Protein AF-A0A1A8JJZ5-F1 (afdb_monomer_lite)

Structure (mmCIF, N/CA/C/O backbone):
data_AF-A0A1A8JJZ5-F1
#
_entry.id   AF-A0A1A8JJZ5-F1
#
loop_
_atom_site.group_PDB
_atom_site.id
_atom_site.type_symbol
_atom_site.label_atom_id
_atom_site.label_alt_id
_atom_site.label_comp_id
_atom_site.label_asym_id
_atom_site.label_entity_id
_atom_site.label_seq_id
_atom_site.pdbx_PDB_ins_code
_atom_site.Cartn_x
_atom_site.Cartn_y
_atom_site.Cartn_z
_atom_site.occupancy
_atom_site.B_iso_or_equiv
_atom_site.auth_seq_id
_atom_site.auth_comp_id
_atom_site.auth_asym_id
_atom_site.auth_atom_id
_atom_site.pdbx_PDB_model_num
ATOM 1 N N . LEU A 1 1 ? -21.059 -10.901 30.519 1.00 76.44 1 LEU A N 1
ATOM 2 C CA . LEU A 1 1 ? -20.729 -11.192 29.106 1.00 76.44 1 LEU A CA 1
ATOM 3 C C . LEU A 1 1 ? -19.395 -10.579 28.700 1.00 76.44 1 LEU A C 1
ATOM 5 O O . LEU A 1 1 ? -18.522 -11.343 28.331 1.00 76.44 1 LEU A O 1
ATOM 9 N N . PHE A 1 2 ? -19.177 -9.264 28.840 1.00 80.06 2 PHE A N 1
ATOM 10 C CA . PHE A 1 2 ? -17.837 -8.691 28.620 1.00 80.06 2 PHE A CA 1
ATOM 11 C C . PHE A 1 2 ? -16.767 -9.371 29.485 1.00 80.06 2 PHE A C 1
ATOM 13 O O . PHE A 1 2 ? -15.889 -10.027 28.946 1.00 80.06 2 PHE A O 1
ATOM 20 N N . GLU A 1 3 ? -16.914 -9.342 30.812 1.00 82.81 3 GLU A N 1
ATOM 21 C CA . GLU A 1 3 ? -15.939 -9.939 31.748 1.00 82.81 3 GLU A CA 1
ATOM 22 C C . GLU A 1 3 ? -15.622 -11.421 31.492 1.00 82.81 3 GLU A C 1
ATOM 24 O O . GLU A 1 3 ? -14.515 -11.865 31.766 1.00 82.81 3 GLU A O 1
ATOM 29 N N . SER A 1 4 ? -16.566 -12.192 30.940 1.00 84.19 4 SER A N 1
ATOM 30 C CA . SER A 1 4 ? -16.349 -13.612 30.629 1.00 84.19 4 SER A CA 1
ATOM 31 C C . SER A 1 4 ? -15.545 -13.843 29.346 1.00 84.19 4 SER A C 1
ATOM 33 O O . SER A 1 4 ? -15.012 -14.931 29.161 1.00 84.19 4 SER A O 1
ATOM 35 N N . LEU A 1 5 ? -15.485 -12.850 28.455 1.00 86.00 5 LEU A N 1
ATOM 36 C CA . LEU A 1 5 ? -14.749 -12.911 27.188 1.00 86.00 5 LEU A CA 1
ATOM 37 C C . LEU A 1 5 ? -13.399 -12.182 27.256 1.00 86.00 5 LEU A C 1
ATOM 39 O O . LEU A 1 5 ? -12.537 -12.407 26.409 1.00 86.00 5 LEU A O 1
ATOM 43 N N . LEU A 1 6 ? -13.196 -11.319 28.257 1.00 88.69 6 LEU A N 1
ATOM 44 C CA . LEU A 1 6 ? -11.919 -10.647 28.477 1.00 88.69 6 LEU A CA 1
ATOM 45 C C . LEU A 1 6 ? -10.859 -11.634 28.980 1.00 88.69 6 LEU A C 1
ATOM 47 O O . LEU A 1 6 ? -11.138 -12.561 29.738 1.00 88.69 6 LEU A O 1
ATOM 51 N N . TRP A 1 7 ? -9.612 -11.392 28.589 1.00 89.06 7 TRP A N 1
ATOM 52 C CA . TRP A 1 7 ? -8.458 -12.175 29.026 1.00 89.06 7 TRP A CA 1
ATOM 53 C C . TRP A 1 7 ? -7.656 -11.446 30.119 1.00 89.06 7 TRP A C 1
ATOM 55 O O . TRP A 1 7 ? -7.688 -10.208 30.196 1.00 89.06 7 TRP A O 1
ATOM 65 N N . PRO A 1 8 ? -6.926 -12.177 30.983 1.00 84.56 8 PRO A N 1
ATOM 66 C CA . PRO A 1 8 ? -5.931 -11.594 31.887 1.00 84.56 8 PRO A CA 1
ATOM 67 C C . PRO A 1 8 ? -4.871 -10.799 31.117 1.00 84.56 8 PRO A C 1
ATOM 69 O O . PRO A 1 8 ? -4.540 -11.160 29.990 1.00 84.56 8 PRO A O 1
ATOM 72 N N . LYS A 1 9 ? -4.312 -9.736 31.710 1.00 76.12 9 LYS A N 1
ATOM 73 C CA . LYS A 1 9 ? -3.324 -8.881 31.019 1.00 76.12 9 LYS A CA 1
ATOM 74 C C . LYS A 1 9 ? -2.083 -9.674 30.597 1.00 76.12 9 LYS A C 1
ATOM 76 O O . LYS A 1 9 ? -1.505 -9.425 29.545 1.00 76.12 9 LYS A O 1
ATOM 81 N N . GLU A 1 10 ? -1.718 -10.671 31.387 1.00 76.44 10 GLU A N 1
ATOM 82 C CA . GLU A 1 10 ? -0.538 -11.516 31.237 1.00 76.44 10 GLU A CA 1
ATOM 83 C C . GLU A 1 10 ? -0.784 -12.692 30.277 1.00 76.44 10 GLU A C 1
ATOM 85 O O . GLU A 1 10 ? 0.160 -13.306 29.788 1.00 76.44 10 GLU A O 1
ATOM 90 N N . ALA A 1 11 ? -2.047 -12.993 29.964 1.00 82.19 11 ALA A N 1
ATOM 91 C CA . ALA A 1 11 ? -2.420 -14.115 29.114 1.00 82.19 11 ALA A CA 1
ATOM 92 C C . ALA A 1 11 ? -2.481 -13.718 27.637 1.00 82.19 11 ALA A C 1
ATOM 94 O O . ALA A 1 11 ? -2.711 -12.558 27.281 1.00 82.19 11 ALA A O 1
ATOM 95 N N . TRP A 1 12 ? -2.285 -14.698 26.760 1.00 81.75 12 TRP A N 1
ATOM 96 C CA . TRP A 1 12 ? -2.614 -14.557 25.347 1.00 81.75 12 TRP A CA 1
ATOM 97 C C . TRP A 1 12 ? -4.113 -14.801 25.165 1.00 81.75 12 TRP A C 1
ATOM 99 O O . TRP A 1 12 ? -4.617 -15.794 25.695 1.00 81.75 12 TRP A O 1
ATOM 109 N N . PRO A 1 13 ? -4.831 -13.923 24.450 1.00 86.00 13 PRO A N 1
ATOM 110 C CA . PRO A 1 13 ? -6.214 -14.189 24.122 1.00 86.00 13 PRO A CA 1
ATOM 111 C C . PRO A 1 13 ? -6.305 -15.393 23.186 1.00 86.00 13 PRO A C 1
ATOM 113 O O . PRO A 1 13 ? -5.542 -15.514 22.229 1.00 86.00 13 PRO A O 1
ATOM 116 N N . GLU A 1 14 ? -7.262 -16.274 23.453 1.00 87.31 14 GLU A N 1
ATOM 117 C CA . GLU A 1 14 ? -7.686 -17.279 22.481 1.00 87.31 14 GLU A CA 1
ATOM 118 C C . GLU A 1 14 ? -8.370 -16.558 21.307 1.00 87.31 14 GLU A C 1
ATOM 120 O O . GLU A 1 14 ? -9.211 -15.673 21.528 1.00 87.31 14 GLU A O 1
ATOM 125 N N . THR A 1 15 ? -8.024 -16.921 20.067 1.00 88.25 15 THR A N 1
ATOM 126 C CA . THR A 1 15 ? -8.595 -16.307 18.855 1.00 88.25 15 THR A CA 1
ATOM 127 C C . THR A 1 15 ? -10.123 -16.364 18.888 1.00 88.25 15 THR A C 1
ATOM 129 O O . THR A 1 15 ? -10.781 -15.340 18.731 1.00 88.25 15 THR A O 1
ATOM 132 N N . GLU A 1 16 ? -10.685 -17.524 19.240 1.00 89.75 16 GLU A N 1
ATOM 133 C CA . GLU A 1 16 ? -12.133 -17.745 19.346 1.00 89.75 16 GLU A CA 1
ATOM 134 C C . GLU A 1 16 ? -12.811 -16.798 20.345 1.00 89.75 16 GLU A C 1
ATOM 136 O O . GLU A 1 16 ? -13.883 -16.261 20.069 1.00 89.75 16 GLU A O 1
ATOM 141 N N . ARG A 1 17 ? -12.177 -16.533 21.498 1.00 90.69 17 ARG A N 1
ATOM 142 C CA . ARG A 1 17 ? -12.715 -15.587 22.490 1.00 90.69 17 ARG A CA 1
ATOM 143 C C . ARG A 1 17 ? -12.665 -14.151 21.988 1.00 90.69 17 ARG A C 1
ATOM 145 O O . ARG A 1 17 ? -13.591 -13.385 22.247 1.00 90.69 17 ARG A O 1
ATOM 152 N N . THR A 1 18 ? -11.603 -13.790 21.270 1.00 93.12 18 THR A N 1
ATOM 153 C CA . THR A 1 18 ? -11.455 -12.455 20.669 1.00 93.12 18 THR A CA 1
ATOM 154 C C . THR A 1 18 ? -12.492 -12.232 19.576 1.00 93.12 18 THR A C 1
ATOM 156 O O . THR A 1 18 ? -13.112 -11.170 19.524 1.00 93.12 18 THR A O 1
ATOM 159 N N . ASP A 1 19 ? -12.738 -13.242 18.744 1.00 93.69 19 ASP A N 1
ATOM 160 C CA . ASP A 1 19 ? -13.754 -13.191 17.696 1.00 93.69 19 ASP A CA 1
ATOM 161 C C . ASP A 1 19 ? -15.170 -13.162 18.292 1.00 93.69 19 ASP A C 1
ATOM 163 O O . ASP A 1 19 ? -15.998 -12.359 17.864 1.00 93.69 19 ASP A O 1
ATOM 167 N N . ALA A 1 20 ? -15.438 -13.932 19.353 1.00 94.50 20 ALA A N 1
ATOM 168 C CA . ALA A 1 20 ? -16.704 -13.862 20.084 1.00 94.50 20 ALA A CA 1
ATOM 169 C C . ALA A 1 20 ? -16.934 -12.482 20.725 1.00 94.50 20 ALA A C 1
ATOM 171 O O . ALA A 1 20 ? -18.047 -11.955 20.687 1.00 94.50 20 ALA A O 1
ATOM 172 N N . LEU A 1 21 ? -15.887 -11.872 21.293 1.00 95.69 21 LEU A N 1
ATOM 173 C CA . LEU A 1 21 ? -15.956 -10.510 21.822 1.00 95.69 21 LEU A CA 1
ATOM 174 C C . LEU A 1 21 ? -16.186 -9.485 20.706 1.00 95.69 21 LEU A C 1
ATOM 176 O O . LEU A 1 21 ? -16.977 -8.564 20.889 1.00 95.69 21 LEU A O 1
ATOM 180 N N . THR A 1 22 ? -15.547 -9.666 19.551 1.00 96.50 22 THR A N 1
ATOM 181 C CA . THR A 1 22 ? -15.747 -8.818 18.368 1.00 96.50 22 THR A CA 1
ATOM 182 C C . THR A 1 22 ? -17.201 -8.883 17.905 1.00 96.50 22 THR A C 1
ATOM 184 O O . THR A 1 22 ? -17.851 -7.845 17.813 1.00 96.50 22 THR A O 1
ATOM 187 N N . ALA A 1 23 ? -17.751 -10.088 17.733 1.00 95.62 23 ALA A N 1
ATOM 188 C CA . ALA A 1 23 ? -19.146 -10.293 17.346 1.00 95.62 23 ALA A CA 1
ATOM 189 C C . ALA A 1 23 ? -20.133 -9.719 18.377 1.00 95.62 23 ALA A C 1
ATOM 191 O O . ALA A 1 23 ? -21.152 -9.136 18.007 1.00 95.62 23 ALA A O 1
ATOM 192 N N . LEU A 1 24 ? -19.825 -9.837 19.676 1.00 94.75 24 LEU A N 1
ATOM 193 C CA . LEU A 1 24 ? -20.614 -9.206 20.735 1.00 94.75 24 LEU A CA 1
ATOM 194 C C . LEU A 1 24 ? -20.619 -7.681 20.588 1.00 94.75 24 LEU A C 1
ATOM 196 O O . LEU A 1 24 ? -21.682 -7.076 20.684 1.00 94.75 24 LEU A O 1
ATOM 200 N N . VAL A 1 25 ? -19.454 -7.062 20.375 1.00 94.88 25 VAL A N 1
ATOM 201 C CA . VAL A 1 25 ? -19.334 -5.608 20.198 1.00 94.88 25 VAL A CA 1
ATOM 202 C C . VAL A 1 25 ? -20.106 -5.163 18.959 1.00 94.88 25 VAL A C 1
ATOM 204 O O . VAL A 1 25 ? -20.952 -4.285 19.074 1.00 94.88 25 VAL A O 1
ATOM 207 N N . GLU A 1 26 ? -19.907 -5.804 17.807 1.00 94.44 26 GLU A N 1
ATOM 208 C CA . GLU A 1 26 ? -20.634 -5.484 16.569 1.00 94.44 26 GLU A CA 1
ATOM 209 C C . GLU A 1 26 ? -22.155 -5.620 16.736 1.00 94.44 26 GLU A C 1
ATOM 211 O O . GLU A 1 26 ? -22.909 -4.745 16.303 1.00 94.44 26 GLU A O 1
ATOM 216 N N . GLY A 1 27 ? -22.614 -6.658 17.443 1.00 91.56 27 GLY A N 1
ATOM 217 C CA . GLY A 1 27 ? -24.028 -6.873 17.752 1.00 91.56 27 GLY A CA 1
ATOM 218 C C . GLY A 1 27 ? -24.660 -5.789 18.634 1.00 91.56 27 GLY A C 1
ATOM 219 O O . GLY A 1 27 ? -25.879 -5.628 18.624 1.00 91.56 27 GLY A O 1
ATOM 220 N N . LEU A 1 28 ? -23.861 -5.007 19.370 1.00 90.19 28 LEU A N 1
ATOM 221 C CA . LEU A 1 28 ? -24.349 -3.854 20.135 1.00 90.19 28 LEU A CA 1
ATOM 222 C C . LEU A 1 28 ? -24.564 -2.611 19.261 1.00 90.19 28 LEU A C 1
ATOM 224 O O . LEU A 1 28 ? -25.252 -1.691 19.696 1.00 90.19 28 LEU A O 1
ATOM 228 N N . GLY A 1 29 ? -24.022 -2.570 18.041 1.00 87.44 29 GLY A N 1
ATOM 229 C CA . GLY A 1 29 ? -24.112 -1.407 17.154 1.00 87.44 29 GLY A CA 1
ATOM 230 C C . GLY A 1 29 ? -25.537 -0.884 16.932 1.00 87.44 29 GLY A C 1
ATOM 231 O O . GLY A 1 29 ? -25.780 0.292 17.214 1.00 87.44 29 GLY A O 1
ATOM 232 N N . PRO A 1 30 ? -26.504 -1.729 16.521 1.00 85.62 30 PRO A N 1
ATOM 233 C CA . PRO A 1 30 ? -27.895 -1.311 16.337 1.00 85.62 30 PRO A CA 1
ATOM 234 C C . PRO A 1 30 ? -28.521 -0.724 17.610 1.00 85.62 30 PRO A C 1
ATOM 236 O O . PRO A 1 30 ? -29.194 0.300 17.551 1.00 85.62 30 PRO A O 1
ATOM 239 N N . LEU A 1 31 ? -28.218 -1.306 18.774 1.00 82.44 31 LEU A N 1
ATOM 240 C CA . LEU A 1 31 ? -28.744 -0.881 20.077 1.00 82.44 31 LEU A CA 1
ATOM 241 C C . LEU A 1 31 ? -28.176 0.467 20.552 1.00 82.44 31 LEU A C 1
ATOM 243 O O . LEU A 1 31 ? -28.818 1.197 21.312 1.00 82.44 31 LEU A O 1
ATOM 247 N N . LEU A 1 32 ? -26.947 0.784 20.143 1.00 81.38 32 LEU A N 1
ATOM 248 C CA . LEU A 1 32 ? -26.299 2.058 20.447 1.00 81.38 32 LEU A CA 1
ATOM 249 C C . LEU A 1 32 ? -26.661 3.143 19.422 1.00 81.38 32 LEU A C 1
ATOM 251 O O . LEU A 1 32 ? -26.566 4.325 19.747 1.00 81.38 32 LEU A O 1
ATOM 255 N N . SER A 1 33 ? -27.115 2.763 18.225 1.00 75.56 33 SER A N 1
ATOM 256 C CA . SER A 1 33 ? -27.640 3.696 17.230 1.00 75.56 33 SER A CA 1
ATOM 257 C C . SER A 1 33 ? -29.007 4.250 17.661 1.00 75.56 33 SER A C 1
ATOM 259 O O . SER A 1 33 ? -29.833 3.545 18.237 1.00 75.56 33 SER A O 1
ATOM 261 N N . HIS A 1 34 ? -29.266 5.535 17.405 1.00 62.12 34 HIS A N 1
ATOM 262 C CA . HIS A 1 34 ? -30.491 6.225 17.847 1.00 62.12 34 HIS A CA 1
ATOM 263 C C . HIS A 1 34 ? -31.793 5.700 17.208 1.00 62.12 34 HIS A C 1
ATOM 265 O O . HIS A 1 34 ? -32.875 6.172 17.557 1.00 62.12 34 HIS A O 1
ATOM 271 N N . SER A 1 35 ? -31.695 4.745 16.283 1.00 55.59 35 SER A N 1
ATOM 272 C CA . SER A 1 35 ? -32.805 4.204 15.501 1.00 55.59 35 SER A CA 1
ATOM 273 C C . SER A 1 35 ? -33.765 3.339 16.327 1.00 55.59 35 SER A C 1
ATOM 275 O O . SER A 1 35 ? -34.966 3.401 16.086 1.00 55.59 35 SER A O 1
ATOM 277 N N . ASP A 1 36 ? -33.270 2.629 17.349 1.00 53.22 36 ASP A N 1
ATOM 278 C CA . ASP A 1 36 ? -34.067 1.757 18.231 1.00 53.22 36 ASP A CA 1
ATOM 279 C C . ASP A 1 36 ? -34.110 2.303 19.672 1.00 53.22 36 ASP A C 1
ATOM 281 O O . ASP A 1 36 ? -33.704 1.663 20.646 1.00 53.22 36 ASP A O 1
ATOM 285 N N . SER A 1 37 ? -34.612 3.532 19.822 1.00 54.78 37 SER A N 1
ATOM 286 C CA . SER A 1 37 ? -34.656 4.285 21.090 1.00 54.78 37 SER A CA 1
ATOM 287 C C . SER A 1 37 ? -35.479 3.644 22.224 1.00 54.78 37 SER A C 1
ATOM 289 O O . SER A 1 37 ? -35.482 4.163 23.339 1.00 54.78 37 SER A O 1
ATOM 291 N N . ALA A 1 38 ? -36.153 2.515 21.982 1.00 59.91 38 ALA A N 1
ATOM 292 C CA . ALA A 1 38 ? -37.056 1.881 22.942 1.00 59.91 38 ALA A CA 1
ATOM 293 C C . ALA A 1 38 ? -36.376 0.937 23.958 1.00 59.91 38 ALA A C 1
ATOM 295 O O . ALA A 1 38 ? -36.993 0.616 24.972 1.00 59.91 38 ALA A O 1
ATOM 296 N N . LEU A 1 39 ? -35.139 0.472 23.718 1.00 67.12 39 LEU A N 1
ATOM 297 C CA . LEU A 1 39 ? -34.547 -0.632 24.501 1.00 67.12 39 LEU A CA 1
ATOM 298 C C . LEU A 1 39 ? -33.515 -0.219 25.568 1.00 67.12 39 LEU A C 1
ATOM 300 O O . LEU A 1 39 ? -33.313 -0.965 26.526 1.00 67.12 39 LEU A O 1
ATOM 304 N N . LEU A 1 40 ? -32.860 0.942 25.443 1.00 75.31 40 LEU A N 1
ATOM 305 C CA . LEU A 1 40 ? -31.777 1.372 26.343 1.00 75.31 40 LEU A CA 1
ATOM 306 C C . LEU A 1 40 ? -31.905 2.844 26.733 1.00 75.31 40 LEU A C 1
ATOM 308 O O . LEU A 1 40 ? -32.123 3.709 25.888 1.00 75.31 40 LEU A O 1
ATOM 312 N N . THR A 1 41 ? -31.688 3.132 28.018 1.00 84.25 41 THR A N 1
ATOM 313 C CA . THR A 1 41 ? -31.569 4.507 28.516 1.00 84.25 41 THR A CA 1
ATOM 314 C C . THR A 1 41 ? -30.250 5.134 28.066 1.00 84.25 41 THR A C 1
ATOM 316 O O . THR A 1 41 ? -29.247 4.439 27.882 1.00 84.25 41 THR A O 1
ATOM 319 N N . ASP A 1 42 ? -30.208 6.463 27.955 1.00 83.00 42 ASP A N 1
ATOM 320 C CA . ASP A 1 42 ? -28.987 7.182 27.563 1.00 83.00 42 ASP A CA 1
ATOM 321 C C . ASP A 1 42 ? -27.818 6.920 28.527 1.00 83.00 42 ASP A C 1
ATOM 323 O O . ASP A 1 42 ? -26.680 6.736 28.096 1.00 83.00 42 ASP A O 1
ATOM 327 N N . ALA A 1 43 ? -28.099 6.800 29.829 1.00 85.94 43 ALA A N 1
ATOM 328 C CA . ALA A 1 43 ? -27.100 6.440 30.833 1.00 85.94 43 ALA A CA 1
ATOM 329 C C . ALA A 1 43 ? -26.530 5.027 30.614 1.00 85.94 43 ALA A C 1
ATOM 331 O O . ALA A 1 43 ? -25.325 4.810 30.757 1.00 85.94 43 ALA A O 1
ATOM 332 N N . ALA A 1 44 ? -27.375 4.063 30.232 1.00 86.44 44 ALA A N 1
ATOM 333 C CA . ALA A 1 44 ? -26.928 2.713 29.906 1.00 86.44 44 ALA A CA 1
ATOM 334 C C . ALA A 1 44 ? -26.095 2.695 28.614 1.00 86.44 44 ALA A C 1
ATOM 336 O O . ALA A 1 44 ? -25.062 2.026 28.575 1.00 86.44 44 ALA A O 1
ATOM 337 N N . ARG A 1 45 ? -26.480 3.483 27.598 1.00 86.25 45 ARG A N 1
ATOM 338 C CA . ARG A 1 45 ? -25.722 3.642 26.345 1.00 86.25 45 ARG A CA 1
ATOM 339 C C . ARG A 1 45 ? -24.310 4.171 26.610 1.00 86.25 45 ARG A C 1
ATOM 341 O O . ARG A 1 45 ? -23.337 3.562 26.170 1.00 86.25 45 ARG A O 1
ATOM 348 N N . LEU A 1 46 ? -24.194 5.240 27.402 1.00 87.19 46 LEU A N 1
ATOM 349 C CA . LEU A 1 46 ? -22.905 5.818 27.799 1.00 87.19 46 LEU A CA 1
ATOM 350 C C . LEU A 1 46 ? -22.053 4.836 28.613 1.00 87.19 46 LEU A C 1
ATOM 352 O O . LEU A 1 46 ? -20.846 4.736 28.401 1.00 87.19 46 LEU A O 1
ATOM 356 N N . CYS A 1 47 ? -22.671 4.068 29.515 1.00 89.69 47 CYS A N 1
ATOM 357 C CA . CYS A 1 47 ? -21.965 3.039 30.278 1.00 89.69 47 CYS A CA 1
ATOM 358 C C . CYS A 1 47 ? -21.389 1.944 29.365 1.00 89.69 47 CYS A C 1
ATOM 360 O O . CYS A 1 47 ? -20.240 1.536 29.541 1.00 89.69 47 CYS A O 1
ATOM 362 N N . VAL A 1 48 ? -22.158 1.485 28.373 1.00 89.88 48 VAL A N 1
ATOM 363 C CA . VAL A 1 48 ? -21.694 0.487 27.397 1.00 89.88 48 VAL A CA 1
ATOM 364 C C . VAL A 1 48 ? -20.562 1.050 26.538 1.00 89.88 48 VAL A C 1
ATOM 366 O O . VAL A 1 48 ? -19.532 0.393 26.413 1.00 89.88 48 VAL A O 1
ATOM 369 N N . GLN A 1 49 ? -20.694 2.272 26.018 1.00 90.88 49 GLN A N 1
ATOM 370 C CA . GLN A 1 49 ? -19.630 2.924 25.245 1.00 90.88 49 GLN A CA 1
ATOM 371 C C . GLN A 1 49 ? -18.344 3.100 26.060 1.00 90.88 49 GLN A C 1
ATOM 373 O O . GLN A 1 49 ? -17.266 2.778 25.570 1.00 90.88 49 GLN A O 1
ATOM 378 N N . SER A 1 50 ? -18.445 3.517 27.326 1.00 92.19 50 SER A N 1
ATOM 379 C CA . SER A 1 50 ? -17.287 3.632 28.222 1.00 92.19 50 SER A CA 1
ATOM 380 C C . SER A 1 50 ? -16.595 2.284 28.457 1.00 92.19 50 SER A C 1
ATOM 382 O O . SER A 1 50 ? -15.366 2.212 28.495 1.00 92.19 50 SER A O 1
ATOM 384 N N . LYS A 1 51 ? -17.361 1.188 28.553 1.00 92.69 51 LYS A N 1
ATOM 385 C CA . LYS A 1 51 ? -16.792 -0.166 28.633 1.00 92.69 51 LYS A CA 1
ATOM 386 C C . LYS A 1 51 ? -16.098 -0.574 27.336 1.00 92.69 51 LYS A C 1
ATOM 388 O O . LYS A 1 51 ? -15.000 -1.113 27.404 1.00 92.69 51 LYS A O 1
ATOM 393 N N . ILE A 1 52 ? -16.696 -0.296 26.178 1.00 94.38 52 ILE A N 1
ATOM 394 C CA . ILE A 1 52 ? -16.088 -0.569 24.866 1.00 94.38 52 ILE A CA 1
ATOM 395 C C . ILE A 1 52 ? -14.773 0.207 24.714 1.00 94.38 52 ILE A C 1
ATOM 397 O O . ILE A 1 52 ? -13.750 -0.377 24.360 1.00 94.38 52 ILE A O 1
ATOM 401 N N . GLU A 1 53 ? -14.761 1.492 25.069 1.00 95.19 53 GLU A N 1
ATOM 402 C CA . GLU A 1 53 ? -13.540 2.299 25.090 1.00 95.19 53 GLU A CA 1
ATOM 403 C C . GLU A 1 53 ? -12.493 1.705 26.047 1.00 95.19 53 GLU A C 1
ATOM 405 O O . GLU A 1 53 ? -11.317 1.589 25.699 1.00 95.19 53 GLU A O 1
ATOM 410 N N . SER A 1 54 ? -12.911 1.261 27.235 1.00 95.00 54 SER A N 1
ATOM 411 C CA . SER A 1 54 ? -12.017 0.621 28.202 1.00 95.00 54 SER A CA 1
ATOM 412 C C . SER A 1 54 ? -11.352 -0.640 27.643 1.00 95.00 54 SER A C 1
ATOM 414 O O . SER A 1 54 ? -10.178 -0.873 27.928 1.00 95.00 54 SER A O 1
ATOM 416 N N . ILE A 1 55 ? -12.033 -1.436 26.810 1.00 95.00 55 ILE A N 1
ATOM 417 C CA . ILE A 1 55 ? -11.451 -2.635 26.175 1.00 95.00 55 ILE A CA 1
ATOM 418 C C . ILE A 1 55 ? -10.270 -2.263 25.274 1.00 95.00 55 ILE A C 1
ATOM 420 O O . ILE A 1 55 ? -9.249 -2.959 25.279 1.00 95.00 55 ILE A O 1
ATOM 424 N N . ILE A 1 56 ? -10.375 -1.152 24.538 1.00 95.25 56 ILE A N 1
ATOM 425 C CA . ILE A 1 56 ? -9.302 -0.676 23.659 1.00 95.25 56 ILE A CA 1
ATOM 426 C C . ILE A 1 56 ? -8.035 -0.425 24.486 1.00 95.25 56 ILE A C 1
ATOM 428 O O . ILE A 1 56 ? -6.988 -1.018 24.222 1.00 95.25 56 ILE A O 1
ATOM 432 N N . TRP A 1 57 ? -8.146 0.388 25.536 1.00 93.94 57 TRP A N 1
ATOM 433 C CA . TRP A 1 57 ? -6.989 0.846 26.311 1.00 93.94 57 TRP A CA 1
ATOM 434 C C . TRP A 1 57 ? -6.485 -0.160 27.347 1.00 93.94 57 TRP A C 1
ATOM 436 O O . TRP A 1 57 ? -5.293 -0.215 27.619 1.00 93.94 57 TRP A O 1
ATOM 446 N N . SER A 1 58 ? -7.369 -0.958 27.947 1.00 92.19 58 SER A N 1
ATOM 447 C CA . SER A 1 58 ? -6.993 -1.868 29.038 1.00 92.19 58 SER A CA 1
ATOM 448 C C . SER A 1 58 ? -6.584 -3.263 28.570 1.00 92.19 58 SER A C 1
ATOM 450 O O . SER A 1 58 ? -5.921 -3.975 29.332 1.00 92.19 58 SER A O 1
ATOM 452 N N . LYS A 1 59 ? -6.982 -3.662 27.352 1.00 92.88 59 LYS A N 1
ATOM 453 C CA . LYS A 1 59 ? -6.712 -4.996 26.795 1.00 92.88 59 LYS A CA 1
ATOM 454 C C . LYS A 1 59 ? -5.997 -4.941 25.456 1.00 92.88 59 LYS A C 1
ATOM 456 O O . LYS A 1 59 ? -4.943 -5.558 25.329 1.00 92.88 59 LYS A O 1
ATOM 461 N N . CYS A 1 60 ? -6.542 -4.217 24.478 1.00 94.25 60 CYS A N 1
ATOM 462 C CA . CYS A 1 60 ? -6.035 -4.280 23.108 1.00 94.25 60 CYS A CA 1
ATOM 463 C C . CYS A 1 60 ? -4.644 -3.646 22.988 1.00 94.25 60 CYS A C 1
ATOM 465 O O . CYS A 1 60 ? -3.711 -4.327 22.578 1.00 94.25 60 CYS A O 1
ATOM 467 N N . PHE A 1 61 ? -4.478 -2.385 23.403 1.00 92.44 61 PHE A N 1
ATOM 468 C CA . PHE A 1 61 ? -3.181 -1.697 23.331 1.00 92.44 61 PHE A CA 1
ATOM 469 C C . PHE A 1 61 ? -2.070 -2.409 24.119 1.00 92.44 61 PHE A C 1
ATOM 471 O O . PHE A 1 61 ? -1.060 -2.729 23.501 1.00 92.44 61 PHE A O 1
ATOM 478 N N . PRO A 1 62 ? -2.249 -2.769 25.409 1.00 91.62 62 PRO A N 1
ATOM 479 C CA . PRO A 1 62 ? -1.218 -3.492 26.157 1.00 91.62 62 PRO A CA 1
ATOM 480 C C . PRO A 1 62 ? -0.809 -4.812 25.494 1.00 91.62 62 PRO A C 1
ATOM 482 O O . PRO A 1 62 ? 0.366 -5.175 25.470 1.00 91.62 62 PRO A O 1
ATOM 485 N N . PHE A 1 63 ? -1.774 -5.534 24.915 1.00 91.94 63 PHE A N 1
ATOM 486 C CA . PHE A 1 63 ? -1.481 -6.768 24.198 1.00 91.94 63 PHE A CA 1
ATOM 487 C C . PHE A 1 63 ? -0.714 -6.520 22.890 1.00 91.94 63 PHE A C 1
ATOM 489 O O . PHE A 1 63 ? 0.235 -7.245 22.603 1.00 91.94 63 PHE A O 1
ATOM 496 N N . LEU A 1 64 ? -1.071 -5.489 22.119 1.00 92.62 64 LEU A N 1
ATOM 497 C CA . LEU A 1 64 ? -0.352 -5.105 20.898 1.00 92.62 64 LEU A CA 1
ATOM 498 C C . LEU A 1 64 ? 1.071 -4.608 21.187 1.00 92.62 64 LEU A C 1
ATOM 500 O O . LEU A 1 64 ? 1.996 -4.913 20.430 1.00 92.62 64 LEU A O 1
ATOM 504 N N . SER A 1 65 ? 1.268 -3.886 22.291 1.00 90.81 65 SER A N 1
ATOM 505 C CA . SER A 1 65 ? 2.593 -3.480 22.763 1.00 90.81 65 SER A CA 1
ATOM 506 C C . SER A 1 65 ? 3.430 -4.699 23.155 1.00 90.81 65 SER A C 1
ATOM 508 O O . SER A 1 65 ? 4.588 -4.786 22.765 1.00 90.81 65 SER A O 1
ATOM 510 N N . ARG A 1 66 ? 2.836 -5.718 23.793 1.00 90.25 66 ARG A N 1
ATOM 511 C CA . ARG A 1 66 ? 3.528 -6.997 24.036 1.00 90.25 66 ARG A CA 1
ATOM 512 C C . ARG A 1 66 ? 3.858 -7.744 22.741 1.00 90.25 66 ARG A C 1
ATOM 514 O O . ARG A 1 66 ? 4.979 -8.194 22.571 1.00 90.25 66 ARG A O 1
ATOM 521 N N . LEU A 1 67 ? 2.926 -7.828 21.789 1.00 89.56 67 LEU A N 1
ATOM 522 C CA . LEU A 1 67 ? 3.175 -8.451 20.477 1.00 89.56 67 LEU A CA 1
ATOM 523 C C . LEU A 1 67 ? 4.285 -7.761 19.677 1.00 89.56 67 LEU A C 1
ATOM 525 O O . LEU A 1 67 ? 4.828 -8.344 18.740 1.00 89.56 67 LEU A O 1
ATOM 529 N N . SER A 1 68 ? 4.612 -6.519 20.023 1.00 88.75 68 SER A N 1
ATOM 530 C CA . SER A 1 68 ? 5.651 -5.747 19.351 1.00 88.75 68 SER A CA 1
ATOM 531 C C . SER A 1 68 ? 7.064 -6.223 19.677 1.00 88.75 68 SER A C 1
ATOM 533 O O . SER A 1 68 ? 7.961 -5.966 18.879 1.00 88.75 68 SER A O 1
ATOM 535 N N . THR A 1 69 ? 7.255 -6.940 20.788 1.00 86.94 69 THR A N 1
ATOM 536 C CA . THR A 1 69 ? 8.535 -7.566 21.154 1.00 86.94 69 THR A CA 1
ATOM 537 C C . THR A 1 69 ? 8.640 -9.026 20.713 1.00 86.94 69 THR A C 1
ATOM 539 O O . THR A 1 69 ? 9.712 -9.613 20.811 1.00 86.94 69 THR A O 1
ATOM 542 N N . GLU A 1 70 ? 7.540 -9.618 20.249 1.00 86.75 70 GLU A N 1
ATOM 543 C CA . GLU A 1 70 ? 7.477 -11.018 19.822 1.00 86.75 70 GLU A CA 1
ATOM 544 C C . GLU A 1 70 ? 7.920 -11.190 18.362 1.00 86.75 70 GLU A C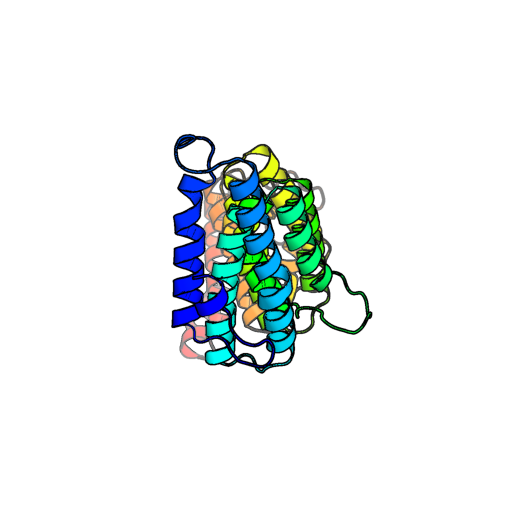 1
ATOM 546 O O . GLU A 1 70 ? 7.795 -10.277 17.533 1.00 86.75 70 GLU A O 1
ATOM 551 N N . GLU A 1 71 ? 8.378 -12.397 18.026 1.00 86.44 71 GLU A N 1
ATOM 552 C CA . GLU A 1 71 ? 8.707 -12.767 16.649 1.00 86.44 71 GLU A CA 1
ATOM 553 C C . GLU A 1 71 ? 7.465 -12.722 15.733 1.00 86.44 71 GLU A C 1
ATOM 555 O O . GLU A 1 71 ? 6.330 -12.997 16.137 1.00 86.44 71 GLU A O 1
ATOM 560 N N . ASP A 1 72 ? 7.666 -12.372 14.458 1.00 85.19 72 ASP A N 1
ATOM 561 C CA . ASP A 1 72 ? 6.602 -12.318 13.439 1.00 85.19 72 ASP A CA 1
ATOM 562 C C . ASP A 1 72 ? 6.240 -13.726 12.922 1.00 85.19 72 ASP A C 1
ATOM 564 O O . ASP A 1 72 ? 6.326 -14.008 11.725 1.00 85.19 72 ASP A O 1
ATOM 568 N N . ASP A 1 73 ? 5.869 -14.624 13.834 1.00 90.50 73 ASP A N 1
ATOM 569 C CA . ASP A 1 73 ? 5.416 -15.981 13.544 1.00 90.50 73 ASP A CA 1
ATOM 570 C C . ASP A 1 73 ? 3.916 -16.052 13.178 1.00 90.50 73 ASP A C 1
ATOM 572 O O . ASP A 1 73 ? 3.184 -15.057 13.146 1.00 90.50 73 ASP A O 1
ATOM 576 N N . ALA A 1 74 ? 3.433 -17.251 12.841 1.00 89.62 74 ALA A N 1
ATOM 577 C CA . ALA A 1 74 ? 2.036 -17.445 12.447 1.00 89.62 74 ALA A CA 1
ATOM 578 C C . ALA A 1 74 ? 1.053 -17.079 13.575 1.00 89.62 74 ALA A C 1
ATOM 580 O O . ALA A 1 74 ? 0.009 -16.478 13.315 1.00 89.62 74 ALA A O 1
ATOM 581 N N . ARG A 1 75 ? 1.411 -17.391 14.825 1.00 89.94 75 ARG A N 1
ATOM 582 C CA . ARG A 1 75 ? 0.568 -17.162 15.999 1.00 89.94 75 ARG A CA 1
ATOM 583 C C . ARG A 1 75 ? 0.440 -15.674 16.319 1.00 89.94 75 ARG A C 1
ATOM 585 O O . ARG A 1 75 ? -0.659 -15.204 16.627 1.00 89.94 75 ARG A O 1
ATOM 592 N N . SER A 1 76 ? 1.538 -14.924 16.249 1.00 89.75 76 SER A N 1
ATOM 593 C CA . SER A 1 76 ? 1.552 -13.483 16.493 1.00 89.75 76 SER A CA 1
ATOM 594 C C . SER A 1 76 ? 0.769 -12.745 15.411 1.00 89.75 76 SER A C 1
ATOM 596 O O . SER A 1 76 ? -0.000 -11.839 15.736 1.00 89.75 76 SER A O 1
ATOM 598 N N . ARG A 1 77 ? 0.855 -13.178 14.146 1.00 91.00 77 ARG A N 1
ATOM 599 C CA . ARG A 1 77 ? 0.042 -12.642 13.040 1.00 91.00 77 ARG A CA 1
ATOM 600 C C . ARG A 1 77 ? -1.449 -12.899 13.225 1.00 91.00 77 ARG A C 1
ATOM 602 O O . ARG A 1 77 ? -2.239 -11.970 13.073 1.00 91.00 77 ARG A O 1
ATOM 609 N N . GLU A 1 78 ? -1.834 -14.122 13.581 1.00 93.06 78 GLU A N 1
ATOM 610 C CA . GLU A 1 78 ? -3.235 -14.472 13.841 1.00 93.06 78 GLU A CA 1
ATOM 611 C C . GLU A 1 78 ? -3.806 -13.649 15.004 1.00 93.06 78 GLU A C 1
ATOM 613 O O . GLU A 1 78 ? -4.854 -13.012 14.871 1.00 93.06 78 GLU A O 1
ATOM 618 N N . SER A 1 79 ? -3.058 -13.572 16.108 1.00 92.44 79 SER A N 1
ATOM 619 C CA . SER A 1 79 ? -3.436 -12.788 17.288 1.00 92.44 79 SER A CA 1
ATOM 620 C C . SER A 1 79 ? -3.535 -11.292 16.971 1.00 92.44 79 SER A C 1
ATOM 622 O O . SER A 1 79 ? -4.469 -10.622 17.413 1.00 92.44 79 SER A O 1
ATOM 624 N N . THR A 1 80 ? -2.603 -10.764 16.169 1.00 93.88 80 THR A N 1
ATOM 625 C CA . THR A 1 80 ? -2.625 -9.367 15.709 1.00 93.88 80 THR A CA 1
ATOM 626 C C . THR A 1 80 ? -3.880 -9.101 14.887 1.00 93.88 80 THR A C 1
ATOM 628 O O . THR A 1 80 ? -4.582 -8.128 15.148 1.00 93.88 80 THR A O 1
ATOM 631 N N . ALA A 1 81 ? -4.207 -9.980 13.936 1.00 95.00 81 ALA A N 1
ATOM 632 C CA . ALA A 1 81 ? -5.391 -9.839 13.097 1.00 95.00 81 ALA A CA 1
ATOM 633 C C . ALA A 1 81 ? -6.690 -9.874 13.919 1.00 95.00 81 ALA A C 1
ATOM 635 O O . ALA A 1 81 ? -7.556 -9.023 13.714 1.00 95.00 81 ALA A O 1
ATOM 636 N N . ALA A 1 82 ? -6.814 -10.805 14.870 1.00 95.75 82 ALA A N 1
ATOM 637 C CA . ALA A 1 82 ? -7.984 -10.909 15.741 1.00 95.75 82 ALA A CA 1
ATOM 638 C C . ALA A 1 82 ? -8.181 -9.648 16.597 1.00 95.75 82 ALA A C 1
ATOM 640 O O . ALA A 1 82 ? -9.273 -9.081 16.637 1.00 95.75 82 ALA A O 1
ATOM 641 N N . VAL A 1 83 ? -7.112 -9.139 17.215 1.00 96.25 83 VAL A N 1
ATOM 642 C CA . VAL A 1 83 ? -7.191 -7.919 18.033 1.00 96.25 83 VAL A CA 1
ATOM 643 C C . VAL A 1 83 ? -7.410 -6.671 17.180 1.00 96.25 83 VAL A C 1
ATOM 645 O O . VAL A 1 83 ? -8.152 -5.783 17.592 1.00 96.25 83 VAL A O 1
ATOM 648 N N . CYS A 1 84 ? -6.860 -6.604 15.966 1.00 96.94 84 CYS A N 1
ATOM 649 C CA . CYS A 1 84 ? -7.157 -5.518 15.030 1.00 96.94 84 CYS A CA 1
ATOM 650 C C . CYS A 1 84 ? -8.645 -5.502 14.634 1.00 96.94 84 CYS A C 1
ATOM 652 O O . CYS A 1 84 ? -9.258 -4.433 14.615 1.00 96.94 84 CYS A O 1
ATOM 654 N N . ARG A 1 85 ? -9.262 -6.669 14.387 1.00 97.00 85 ARG A N 1
ATOM 655 C CA . ARG A 1 85 ? -10.717 -6.761 14.150 1.00 97.00 85 ARG A CA 1
ATOM 656 C C . ARG A 1 85 ? -11.515 -6.246 15.347 1.00 97.00 85 ARG A C 1
ATOM 658 O O . ARG A 1 85 ? -12.405 -5.418 15.162 1.00 97.00 85 ARG A O 1
ATOM 665 N N . LEU A 1 86 ? -11.142 -6.655 16.560 1.00 97.50 86 LEU A N 1
ATOM 666 C CA . LEU A 1 86 ? -11.780 -6.169 17.782 1.00 97.50 86 LEU A CA 1
ATOM 667 C C . LEU A 1 86 ? -11.641 -4.648 17.938 1.00 97.50 86 LEU A C 1
ATOM 669 O O . LEU A 1 86 ? -12.624 -3.973 18.228 1.00 97.50 86 LEU A O 1
ATOM 673 N N . ILE A 1 87 ? -10.447 -4.089 17.712 1.00 97.50 87 ILE A N 1
ATOM 674 C CA . ILE A 1 87 ? -10.223 -2.637 17.763 1.00 97.50 87 ILE A CA 1
ATOM 675 C C . ILE A 1 87 ? -11.139 -1.925 16.777 1.00 97.50 87 ILE A C 1
ATOM 677 O O . ILE A 1 87 ? -11.798 -0.963 17.161 1.00 97.50 87 ILE A O 1
ATOM 681 N N . ARG A 1 88 ? -11.217 -2.398 15.529 1.00 97.56 88 ARG A N 1
ATOM 682 C CA . ARG A 1 88 ? -12.101 -1.810 14.518 1.00 97.56 88 ARG A CA 1
ATOM 683 C C . ARG A 1 88 ? -13.559 -1.808 14.985 1.00 97.56 88 ARG A C 1
ATOM 685 O O . ARG A 1 88 ? -14.209 -0.769 14.882 1.00 97.56 88 ARG A O 1
ATOM 692 N N . ALA A 1 89 ? -14.050 -2.929 15.515 1.00 97.00 89 ALA A N 1
ATOM 693 C CA . ALA A 1 89 ? -15.411 -3.042 16.037 1.00 97.00 89 ALA A CA 1
ATOM 694 C C . ALA A 1 89 ? -15.661 -2.081 17.211 1.00 97.00 89 ALA A C 1
ATOM 696 O O . ALA A 1 89 ? -16.668 -1.378 17.233 1.00 97.00 89 ALA A O 1
ATOM 697 N N . CYS A 1 90 ? -14.724 -1.992 18.159 1.00 96.62 90 CYS A N 1
ATOM 698 C CA . CYS A 1 90 ? -14.828 -1.072 19.290 1.00 96.62 90 CYS A CA 1
ATOM 699 C C . CYS A 1 90 ? -14.828 0.394 18.834 1.00 96.62 90 CYS A C 1
ATOM 701 O O . CYS A 1 90 ? -15.684 1.170 19.251 1.00 96.62 90 CYS A O 1
ATOM 703 N N . VAL A 1 91 ? -13.895 0.774 17.956 1.00 96.31 91 VAL A N 1
ATOM 704 C CA . VAL A 1 91 ? -13.752 2.144 17.439 1.00 96.31 91 VAL A CA 1
ATOM 705 C C . VAL A 1 91 ? -15.005 2.587 16.679 1.00 96.31 91 VAL A C 1
ATOM 707 O O . VAL A 1 91 ? -15.430 3.728 16.852 1.00 96.31 91 VAL A O 1
ATOM 710 N N . ALA A 1 92 ? -15.649 1.685 15.929 1.00 95.19 92 ALA A N 1
ATOM 711 C CA . ALA A 1 92 ? -16.894 1.969 15.210 1.00 95.19 92 ALA A CA 1
ATOM 712 C C . ALA A 1 92 ? -18.043 2.450 16.114 1.00 95.19 92 ALA A C 1
ATOM 714 O O . ALA A 1 92 ? -18.927 3.166 15.649 1.00 95.19 92 ALA A O 1
ATOM 715 N N . LEU A 1 93 ? -18.040 2.061 17.393 1.00 93.69 93 LEU A N 1
ATOM 716 C CA . LEU A 1 93 ? -19.101 2.372 18.360 1.00 93.69 93 LEU A CA 1
ATOM 717 C C . LEU A 1 93 ? -18.727 3.491 19.340 1.00 93.69 93 LEU A C 1
ATOM 719 O O . LEU A 1 93 ? -19.546 3.897 20.172 1.00 93.69 93 LEU A O 1
ATOM 723 N N . CYS A 1 94 ? -17.495 3.984 19.243 1.00 93.19 94 CYS A N 1
ATOM 724 C CA . CYS A 1 94 ? -16.968 5.070 20.054 1.00 93.19 94 CYS A CA 1
ATOM 725 C C . CYS A 1 94 ? -17.206 6.440 19.399 1.00 93.19 94 CYS A C 1
ATOM 727 O O . CYS A 1 94 ? -17.419 6.550 18.192 1.00 93.19 94 CYS A O 1
ATOM 729 N N . SER A 1 95 ? -17.122 7.503 20.206 1.00 91.62 95 SER A N 1
ATOM 730 C CA . SER A 1 95 ? -17.205 8.886 19.715 1.00 91.62 95 SER A CA 1
ATOM 731 C C . SER A 1 95 ? -16.024 9.247 18.811 1.00 91.62 95 SER A C 1
ATOM 733 O O . SER A 1 95 ? -14.926 8.715 18.985 1.00 91.62 95 SER A O 1
ATOM 735 N N . GLU A 1 96 ? -16.207 10.211 17.904 1.00 92.19 96 GLU A N 1
ATOM 736 C CA . GLU A 1 96 ? -15.145 10.690 17.003 1.00 92.19 96 GLU A CA 1
ATOM 737 C C . GLU A 1 96 ? -13.863 11.081 17.753 1.00 92.19 96 GLU A C 1
ATOM 739 O O . GLU A 1 96 ? -12.765 10.763 17.310 1.00 92.19 96 GLU A O 1
ATOM 744 N N . ASN A 1 97 ? -13.976 11.694 18.936 1.00 93.50 97 ASN A N 1
ATOM 745 C CA . ASN A 1 97 ? -12.817 12.044 19.764 1.00 93.50 97 ASN A CA 1
ATOM 746 C C . ASN A 1 97 ? -11.990 10.813 20.158 1.00 93.50 97 ASN A C 1
ATOM 748 O O . ASN A 1 97 ? -10.760 10.849 20.121 1.00 93.50 97 ASN A O 1
ATOM 752 N N . VAL A 1 98 ? -12.657 9.714 20.513 1.00 93.31 98 VAL A N 1
ATOM 753 C CA . VAL A 1 98 ? -11.995 8.446 20.841 1.00 93.31 98 VAL A CA 1
ATOM 754 C C . VAL A 1 98 ? -11.405 7.818 19.581 1.00 93.31 98 VAL A C 1
ATOM 756 O O . VAL A 1 98 ? -10.269 7.355 19.629 1.00 93.31 98 VAL A O 1
ATOM 759 N N . GLN A 1 99 ? -12.115 7.858 18.448 1.00 94.75 99 GLN A N 1
ATOM 760 C CA . GLN A 1 99 ? -11.597 7.368 17.163 1.00 94.75 99 GLN A CA 1
ATOM 761 C C . GLN A 1 99 ? -10.290 8.085 16.788 1.00 94.75 99 GLN A C 1
ATOM 763 O O . GLN A 1 99 ? -9.268 7.435 16.557 1.00 94.75 99 GLN A O 1
ATOM 768 N N . LYS A 1 100 ? -10.288 9.426 16.831 1.00 95.00 100 LYS A N 1
ATOM 769 C CA . LYS A 1 100 ? -9.101 10.256 16.578 1.00 95.00 100 LYS A CA 1
ATOM 770 C C . LYS A 1 100 ? -7.978 9.939 17.558 1.00 95.00 100 LYS A C 1
ATOM 772 O O . LYS A 1 100 ? -6.835 9.776 17.142 1.00 95.00 100 LYS A O 1
ATOM 777 N N . ARG A 1 101 ? -8.292 9.801 18.850 1.00 94.88 101 ARG A N 1
ATOM 778 C CA . ARG A 1 101 ? -7.305 9.462 19.882 1.00 94.88 101 ARG A CA 1
ATOM 779 C C . ARG A 1 101 ? -6.638 8.115 19.615 1.00 94.88 101 ARG A C 1
ATOM 781 O O . ARG A 1 101 ? -5.417 8.045 19.671 1.00 94.88 101 ARG A O 1
ATOM 788 N N . VAL A 1 102 ? -7.408 7.072 19.297 1.00 95.06 102 VAL A N 1
ATOM 789 C CA . VAL A 1 102 ? -6.868 5.738 18.979 1.00 95.06 102 VAL A CA 1
ATOM 790 C C . VAL A 1 102 ? -5.927 5.807 17.780 1.00 95.06 102 VAL A C 1
ATOM 792 O O . VAL A 1 102 ? -4.808 5.306 17.855 1.00 95.06 102 VAL A O 1
ATOM 795 N N . ILE A 1 103 ? -6.344 6.480 16.706 1.00 95.25 103 ILE A N 1
ATOM 796 C CA . ILE A 1 103 ? -5.524 6.660 15.504 1.00 95.25 103 ILE A CA 1
ATOM 797 C C . ILE A 1 103 ? -4.216 7.386 15.833 1.00 95.25 103 ILE A C 1
ATOM 799 O O . ILE A 1 103 ? -3.145 6.901 15.476 1.00 95.25 103 ILE A O 1
ATOM 803 N N . LEU A 1 104 ? -4.284 8.519 16.537 1.00 93.50 104 LEU A N 1
ATOM 804 C CA . LEU A 1 104 ? -3.106 9.314 16.889 1.00 93.50 104 LEU A CA 1
ATOM 805 C C . LEU A 1 104 ? -2.142 8.547 17.802 1.00 93.50 104 LEU A C 1
ATOM 807 O O . LEU A 1 104 ? -0.930 8.633 17.614 1.00 93.50 104 LEU A O 1
ATOM 811 N N . SER A 1 105 ? -2.660 7.755 18.745 1.00 92.44 105 SER A N 1
ATOM 812 C CA . SER A 1 105 ? -1.836 6.904 19.611 1.00 92.44 105 SER A CA 1
ATOM 813 C C . SER A 1 105 ? -1.038 5.864 18.823 1.00 92.44 105 SER A C 1
ATOM 815 O O . SER A 1 105 ? 0.112 5.604 19.162 1.00 92.44 105 SER A O 1
ATOM 817 N N . VAL A 1 106 ? -1.615 5.290 17.764 1.00 93.81 106 VAL A N 1
ATOM 818 C CA . VAL A 1 106 ? -0.919 4.329 16.891 1.00 93.81 106 VAL A CA 1
ATOM 819 C C . VAL A 1 106 ? 0.019 5.045 15.920 1.00 93.81 106 VAL A C 1
ATOM 821 O O . VAL A 1 106 ? 1.123 4.573 15.659 1.00 93.81 106 VAL A O 1
ATOM 824 N N . LEU A 1 107 ? -0.392 6.203 15.401 1.00 92.88 107 LEU A N 1
ATOM 825 C CA . LEU A 1 107 ? 0.400 6.990 14.459 1.00 92.88 107 LEU A CA 1
ATOM 826 C C . LEU A 1 107 ? 1.718 7.478 15.073 1.00 92.88 107 LEU A C 1
ATOM 828 O O . LEU A 1 107 ? 2.719 7.601 14.369 1.00 92.88 107 LEU A O 1
ATOM 832 N N . HIS A 1 108 ? 1.742 7.685 16.390 1.00 90.12 108 HIS A N 1
ATOM 833 C CA . HIS A 1 108 ? 2.959 8.005 17.128 1.00 90.12 108 HIS A CA 1
ATOM 834 C C . HIS A 1 108 ? 4.075 6.964 16.908 1.00 90.12 108 HIS A C 1
ATOM 836 O O . HIS A 1 108 ? 5.252 7.313 16.924 1.00 90.12 108 HIS A O 1
ATOM 842 N N . SER A 1 109 ? 3.747 5.699 16.628 1.00 90.00 109 SER A N 1
ATOM 843 C CA . SER A 1 109 ? 4.746 4.671 16.303 1.00 90.00 109 SER A CA 1
ATOM 844 C C . SER A 1 109 ? 5.511 4.949 15.006 1.00 90.00 109 SER A C 1
ATOM 846 O O . SER A 1 109 ? 6.597 4.412 14.816 1.00 90.00 109 SER A O 1
ATOM 848 N N . PHE A 1 110 ? 4.962 5.764 14.101 1.00 89.56 110 PHE A N 1
ATOM 849 C CA . PHE A 1 110 ? 5.620 6.166 12.851 1.00 89.56 110 PHE A CA 1
ATOM 850 C C . PHE A 1 110 ? 6.439 7.454 13.028 1.00 89.56 110 PHE A C 1
ATOM 852 O O . PHE A 1 110 ? 7.228 7.821 12.159 1.00 89.56 110 PHE A O 1
ATOM 859 N N . GLN A 1 111 ? 6.256 8.152 14.149 1.00 84.62 111 GLN A N 1
ATOM 860 C CA . GLN A 1 111 ? 6.928 9.401 14.473 1.00 84.62 111 GLN A CA 1
ATOM 861 C C . GLN A 1 111 ? 8.118 9.069 15.380 1.00 84.62 111 GLN A C 1
ATOM 863 O O . GLN A 1 111 ? 7.957 8.768 16.559 1.00 84.62 111 GLN A O 1
ATOM 868 N N . SER A 1 112 ? 9.316 9.063 14.791 1.00 63.12 112 SER A N 1
ATOM 869 C CA . SER A 1 112 ? 10.600 8.775 15.446 1.00 63.12 112 SER A CA 1
ATOM 870 C C . SER A 1 112 ? 10.819 9.645 16.694 1.00 63.12 112 SER A C 1
ATOM 872 O O . SER A 1 112 ? 11.363 10.744 16.608 1.00 63.12 112 SER A O 1
ATOM 874 N N . SER A 1 113 ? 10.413 9.150 17.859 1.00 57.44 113 SER A N 1
ATOM 875 C CA . SER A 1 113 ? 10.703 9.727 19.172 1.00 57.44 113 SER A CA 1
ATOM 876 C C . SER A 1 113 ? 11.185 8.586 20.063 1.00 57.44 113 SER A C 1
ATOM 878 O O . SER A 1 113 ? 10.441 7.633 20.292 1.00 57.44 113 SER A O 1
ATOM 880 N N . GLU A 1 114 ? 12.432 8.676 20.525 1.00 49.00 114 GLU A N 1
ATOM 881 C CA . GLU A 1 114 ? 13.124 7.697 21.380 1.00 49.00 114 GLU A CA 1
ATOM 882 C C . GLU A 1 114 ? 12.626 7.692 22.840 1.00 49.00 114 GLU A C 1
ATOM 884 O O . GLU A 1 114 ? 13.416 7.586 23.772 1.00 49.00 114 GLU A O 1
ATOM 889 N N . GLU A 1 115 ? 11.320 7.827 23.078 1.00 50.09 115 GLU A N 1
ATOM 890 C CA . GLU A 1 115 ? 10.785 7.682 24.436 1.00 50.09 115 GLU A CA 1
ATOM 891 C C . GLU A 1 115 ? 10.220 6.275 24.650 1.00 50.09 115 GLU A C 1
ATOM 893 O O . GLU A 1 115 ? 9.219 5.872 24.046 1.00 50.09 115 GLU A O 1
ATOM 898 N N . ASP A 1 116 ? 10.941 5.552 25.508 1.00 46.78 116 ASP A N 1
ATOM 899 C CA . ASP A 1 116 ? 10.724 4.188 25.972 1.00 46.78 116 ASP A CA 1
ATOM 900 C C . ASP A 1 116 ? 9.366 3.970 26.656 1.00 46.78 116 ASP A C 1
ATOM 902 O O . ASP A 1 116 ? 8.893 4.788 27.445 1.00 46.78 116 ASP A O 1
ATOM 906 N N . GLY A 1 117 ? 8.822 2.770 26.435 1.00 55.25 117 GLY A N 1
ATOM 907 C CA . GLY A 1 117 ? 7.798 2.149 27.277 1.00 55.25 117 GLY A CA 1
ATOM 908 C C . GLY A 1 117 ? 6.380 2.182 26.706 1.00 55.25 117 GLY A C 1
ATOM 909 O O . GLY A 1 117 ? 5.766 3.233 26.576 1.00 55.25 117 GLY A O 1
ATOM 910 N N . ASP A 1 118 ? 5.838 0.992 26.429 1.00 59.53 118 ASP A N 1
ATOM 911 C CA . ASP A 1 118 ? 4.441 0.708 26.041 1.00 59.53 118 ASP A CA 1
ATOM 912 C C . ASP A 1 118 ? 4.016 1.051 24.600 1.00 59.53 118 ASP A C 1
ATOM 914 O O . ASP A 1 118 ? 2.833 0.969 24.256 1.00 59.53 118 ASP A O 1
ATOM 918 N N . ARG A 1 119 ? 4.968 1.362 23.713 1.00 76.19 119 ARG A N 1
ATOM 919 C CA . ARG A 1 119 ? 4.671 1.659 22.305 1.00 76.19 119 ARG A CA 1
ATOM 920 C C . ARG A 1 119 ? 4.510 0.408 21.450 1.00 76.19 119 ARG A C 1
ATOM 922 O O . ARG A 1 119 ? 5.256 -0.562 21.548 1.00 76.19 119 ARG A O 1
ATOM 929 N N . VAL A 1 120 ? 3.551 0.488 20.536 1.00 88.56 120 VAL A N 1
ATOM 930 C CA . VAL A 1 120 ? 3.336 -0.508 19.489 1.00 88.56 120 VAL A CA 1
ATOM 931 C C . VAL A 1 120 ? 4.432 -0.349 18.425 1.00 88.56 120 VAL A C 1
ATOM 933 O O . VAL A 1 120 ? 4.737 0.766 18.007 1.00 88.56 120 VAL A O 1
ATOM 936 N N . SER A 1 121 ? 5.033 -1.445 17.966 1.00 91.56 121 SER A N 1
ATOM 937 C CA . SER A 1 121 ? 6.017 -1.446 16.872 1.00 91.56 121 SER A CA 1
ATOM 938 C C . SER A 1 121 ? 5.406 -0.932 15.569 1.00 91.56 121 SER A C 1
ATOM 940 O O . SER A 1 121 ? 4.211 -1.096 15.332 1.00 91.56 121 SER A O 1
ATOM 942 N N . VAL A 1 122 ? 6.235 -0.407 14.660 1.00 93.06 122 VAL A N 1
ATOM 943 C CA . VAL A 1 122 ? 5.805 0.000 13.306 1.00 93.06 122 VAL A CA 1
ATOM 944 C C . VAL A 1 122 ? 5.060 -1.135 12.588 1.00 93.06 122 VAL A C 1
ATOM 946 O O . VAL A 1 122 ? 4.042 -0.891 11.940 1.00 93.06 122 VAL A O 1
ATOM 949 N N . ARG A 1 123 ? 5.506 -2.390 12.757 1.00 93.75 123 ARG A N 1
ATOM 950 C CA . ARG A 1 123 ? 4.856 -3.587 12.195 1.00 93.75 123 ARG A CA 1
ATOM 951 C C . ARG A 1 123 ? 3.409 -3.725 12.660 1.00 93.75 123 ARG A C 1
ATOM 953 O O . ARG A 1 123 ? 2.512 -3.833 11.831 1.00 93.75 123 ARG A O 1
ATOM 960 N N . VAL A 1 124 ? 3.184 -3.726 13.970 1.00 94.50 124 VAL A N 1
ATOM 961 C CA . VAL A 1 124 ? 1.843 -3.907 14.539 1.00 94.50 124 VAL A CA 1
ATOM 962 C C . VAL A 1 124 ? 0.986 -2.658 14.298 1.00 94.50 124 VAL A C 1
ATOM 964 O O . VAL A 1 124 ? -0.177 -2.776 13.920 1.00 94.50 124 VAL A O 1
ATOM 967 N N . ALA A 1 125 ? 1.571 -1.463 14.402 1.00 95.62 125 ALA A N 1
ATOM 968 C CA . ALA A 1 125 ? 0.904 -0.197 14.111 1.00 95.62 125 ALA A CA 1
ATOM 969 C C . ALA A 1 125 ? 0.392 -0.127 12.663 1.00 95.62 125 ALA A C 1
ATOM 971 O O . ALA A 1 125 ? -0.703 0.377 12.424 1.00 95.62 125 ALA A O 1
ATOM 972 N N . THR A 1 126 ? 1.132 -0.701 11.710 1.00 96.50 126 THR A N 1
ATOM 973 C CA . THR A 1 126 ? 0.702 -0.818 10.308 1.00 96.50 126 THR A CA 1
ATOM 974 C C . THR A 1 126 ? -0.598 -1.617 10.177 1.00 96.50 126 THR A C 1
ATOM 976 O O . THR A 1 126 ? -1.509 -1.192 9.470 1.00 96.50 126 THR A O 1
ATOM 979 N N . GLU A 1 127 ? -0.728 -2.747 10.877 1.00 96.75 127 GLU A N 1
ATOM 980 C CA . GLU A 1 127 ? -1.951 -3.564 10.833 1.00 96.75 127 GLU A CA 1
ATOM 981 C C . GLU A 1 127 ? -3.136 -2.853 11.501 1.00 96.75 127 GLU A C 1
ATOM 983 O O . GLU A 1 127 ? -4.252 -2.877 10.978 1.00 96.75 127 GLU A O 1
ATOM 988 N N . VAL A 1 128 ? -2.888 -2.158 12.616 1.00 96.94 128 VAL A N 1
ATOM 989 C CA . VAL A 1 128 ? -3.928 -1.393 13.318 1.00 96.94 128 VAL A CA 1
ATOM 990 C C . VAL A 1 128 ? -4.415 -0.218 12.467 1.00 96.94 128 VAL A C 1
ATOM 992 O O . VAL A 1 128 ? -5.619 -0.045 12.302 1.00 96.94 128 VAL A O 1
ATOM 995 N N . LEU A 1 129 ? -3.516 0.570 11.868 1.00 96.94 129 LEU A N 1
ATOM 996 C CA . LEU A 1 129 ? -3.916 1.659 10.971 1.00 96.94 129 LEU A CA 1
ATOM 997 C C . LEU A 1 129 ? -4.690 1.121 9.760 1.00 96.94 129 LEU A C 1
ATOM 999 O O . LEU A 1 129 ? -5.710 1.701 9.395 1.00 96.94 129 LEU A O 1
ATOM 1003 N N . ALA A 1 130 ? -4.276 -0.014 9.187 1.00 96.50 130 ALA A N 1
ATOM 1004 C CA . ALA A 1 130 ? -4.957 -0.621 8.045 1.00 96.50 130 ALA A CA 1
ATOM 1005 C C . ALA A 1 130 ? -6.428 -0.979 8.340 1.00 96.50 130 ALA A C 1
ATOM 1007 O O . ALA A 1 130 ? -7.300 -0.718 7.511 1.00 96.50 130 ALA A O 1
ATOM 1008 N N . VAL A 1 131 ? -6.745 -1.525 9.522 1.00 96.62 131 VAL A N 1
ATOM 1009 C CA . VAL A 1 131 ? -8.148 -1.813 9.891 1.00 96.62 131 VAL A CA 1
ATOM 1010 C C . VAL A 1 131 ? -8.948 -0.561 10.261 1.00 96.62 131 VAL A C 1
ATOM 1012 O O . VAL A 1 131 ? -10.179 -0.588 10.205 1.00 96.62 131 VAL A O 1
ATOM 1015 N N . LEU A 1 132 ? -8.267 0.534 10.609 1.00 96.31 132 LEU A N 1
ATOM 1016 C CA . LEU A 1 132 ? -8.868 1.830 10.931 1.00 96.31 132 LEU A CA 1
ATOM 1017 C C . LEU A 1 132 ? -9.032 2.753 9.710 1.00 96.31 132 LEU A C 1
ATOM 1019 O O . LEU A 1 132 ? -9.540 3.866 9.855 1.00 96.31 132 LEU A O 1
ATOM 1023 N N . MET A 1 133 ? -8.672 2.287 8.509 1.00 93.19 133 MET A N 1
ATOM 1024 C CA . MET A 1 133 ? -8.778 3.051 7.259 1.00 93.19 133 MET A CA 1
ATOM 1025 C C . MET A 1 133 ? -10.138 3.721 7.014 1.00 93.19 133 MET A C 1
ATOM 1027 O O . MET A 1 133 ? -10.133 4.886 6.622 1.00 93.19 133 MET A O 1
ATOM 1031 N N . PRO A 1 134 ? -11.297 3.083 7.287 1.00 91.50 134 PRO A N 1
ATOM 1032 C CA . PRO A 1 134 ? -12.593 3.739 7.095 1.00 91.50 134 PRO A CA 1
ATOM 1033 C C . PRO A 1 134 ? -12.771 5.020 7.924 1.00 91.50 134 PRO A C 1
ATOM 1035 O O . PRO A 1 134 ? -13.411 5.959 7.463 1.00 91.50 134 PRO A O 1
ATOM 1038 N N . PHE A 1 135 ? -12.193 5.073 9.128 1.00 92.00 135 PHE A N 1
ATOM 1039 C CA . PHE A 1 135 ? -12.263 6.243 10.010 1.00 92.00 135 PHE A CA 1
ATOM 1040 C C . PHE A 1 135 ? -11.219 7.296 9.633 1.00 92.00 135 PHE A C 1
ATOM 1042 O O . PHE A 1 135 ? -11.481 8.490 9.723 1.00 92.00 135 PHE A O 1
ATOM 1049 N N . LEU A 1 136 ? -10.045 6.851 9.176 1.00 91.38 136 LEU A N 1
ATOM 1050 C CA . LEU A 1 136 ? -8.994 7.723 8.657 1.00 91.38 136 LEU A CA 1
ATOM 1051 C C . LEU A 1 136 ? -9.462 8.491 7.424 1.00 91.38 136 LEU A C 1
ATOM 1053 O O . LEU A 1 136 ? -9.357 9.711 7.396 1.00 91.38 136 LEU A O 1
ATOM 1057 N N . ALA A 1 137 ? -10.024 7.784 6.441 1.00 87.94 137 ALA A N 1
ATOM 1058 C CA . ALA A 1 137 ? -10.471 8.366 5.179 1.00 87.94 137 ALA A CA 1
ATOM 1059 C C . ALA A 1 137 ? -11.630 9.366 5.341 1.00 87.94 137 ALA A C 1
ATOM 1061 O O . ALA A 1 137 ? -11.866 10.177 4.448 1.00 87.94 137 ALA A O 1
ATOM 1062 N N . ALA A 1 138 ? -12.345 9.320 6.470 1.00 88.06 138 ALA A N 1
ATOM 1063 C CA . ALA A 1 138 ? -13.403 10.269 6.801 1.00 88.06 138 ALA A CA 1
ATOM 1064 C C . ALA A 1 138 ? -12.873 11.613 7.346 1.00 88.06 138 ALA A C 1
ATOM 1066 O O . ALA A 1 138 ? -13.617 12.592 7.362 1.00 88.06 138 ALA A O 1
ATOM 1067 N N . ASP A 1 139 ? -11.607 11.685 7.776 1.00 89.56 139 ASP A N 1
ATOM 1068 C CA . ASP A 1 139 ? -10.977 12.890 8.327 1.00 89.56 139 ASP A CA 1
ATOM 1069 C C . ASP A 1 139 ? -9.726 13.262 7.509 1.00 89.56 139 ASP A C 1
ATOM 1071 O O . ASP A 1 139 ? -8.706 12.566 7.509 1.00 89.56 139 ASP A O 1
ATOM 1075 N N . GLU A 1 140 ? -9.795 14.391 6.800 1.00 89.00 140 GLU A N 1
ATOM 1076 C CA . GLU A 1 140 ? -8.721 14.863 5.917 1.00 89.00 140 GLU A CA 1
ATOM 1077 C C . GLU A 1 140 ? -7.411 15.131 6.674 1.00 89.00 140 GLU A C 1
ATOM 1079 O O . GLU A 1 140 ? -6.325 14.789 6.195 1.00 89.00 140 GLU A O 1
ATOM 1084 N N . HIS A 1 141 ? -7.496 15.690 7.884 1.00 90.81 141 HIS A N 1
ATOM 1085 C CA . HIS A 1 141 ? -6.319 15.990 8.691 1.00 90.81 141 HIS A CA 1
ATOM 1086 C C . HIS A 1 141 ? -5.629 14.700 9.140 1.00 90.81 141 HIS A C 1
ATOM 1088 O O . HIS A 1 141 ? -4.401 14.591 9.059 1.00 90.81 141 HIS A O 1
ATOM 1094 N N . LEU A 1 142 ? -6.396 13.698 9.577 1.00 92.31 142 LEU A N 1
ATOM 1095 C CA . LEU A 1 142 ? -5.843 12.394 9.937 1.00 92.31 142 LEU A CA 1
ATOM 1096 C C . LEU A 1 142 ? -5.280 11.648 8.728 1.00 92.31 142 LEU A C 1
ATOM 1098 O O . LEU A 1 142 ? -4.211 11.046 8.843 1.00 92.31 142 LEU A O 1
ATOM 1102 N N . THR A 1 143 ? -5.950 11.719 7.579 1.00 92.62 143 THR A N 1
ATOM 1103 C CA . THR A 1 143 ? -5.471 11.142 6.316 1.00 92.62 143 THR A CA 1
ATOM 1104 C C . THR A 1 143 ? -4.105 11.713 5.943 1.00 92.62 143 THR A C 1
ATOM 1106 O O . THR A 1 143 ? -3.149 10.958 5.758 1.00 92.62 143 THR A O 1
ATOM 1109 N N . LEU A 1 144 ? -3.973 13.043 5.903 1.00 92.19 144 LEU A N 1
ATOM 1110 C CA . LEU A 1 144 ? -2.713 13.712 5.572 1.00 92.19 144 LEU A CA 1
ATOM 1111 C C . LEU A 1 144 ? -1.620 13.442 6.610 1.00 92.19 144 LEU A C 1
ATOM 1113 O O . LEU A 1 144 ? -0.477 13.177 6.239 1.00 92.19 144 LEU A O 1
ATOM 1117 N N . SER A 1 145 ? -1.956 13.480 7.901 1.00 93.88 145 SER A N 1
ATOM 1118 C CA . SER A 1 145 ? -1.000 13.178 8.976 1.00 93.88 145 SER A CA 1
ATOM 1119 C C . SER A 1 145 ? -0.465 11.751 8.854 1.00 93.88 145 SER A C 1
ATOM 1121 O O . SER A 1 145 ? 0.745 11.536 8.911 1.00 93.88 145 SER A O 1
ATOM 1123 N N . THR A 1 146 ? -1.360 10.790 8.607 1.00 95.31 146 THR A N 1
ATOM 1124 C CA . THR A 1 146 ? -1.011 9.376 8.424 1.00 95.31 146 THR A CA 1
ATOM 1125 C C . THR A 1 146 ? -0.140 9.177 7.195 1.00 95.31 146 THR A C 1
ATOM 1127 O O . THR A 1 146 ? 0.888 8.508 7.278 1.00 95.31 146 THR A O 1
ATOM 1130 N N . LEU A 1 147 ? -0.503 9.808 6.077 1.00 95.62 147 LEU A N 1
ATOM 1131 C CA . LEU A 1 147 ? 0.265 9.752 4.840 1.00 95.62 147 LEU A CA 1
ATOM 1132 C C . LEU A 1 147 ? 1.689 10.282 5.031 1.00 95.62 147 LEU A C 1
ATOM 1134 O O . LEU A 1 147 ? 2.648 9.601 4.678 1.00 95.62 147 LEU A O 1
ATOM 1138 N N . ASN A 1 148 ? 1.834 11.475 5.612 1.00 94.88 148 ASN A N 1
ATOM 1139 C CA . ASN A 1 148 ? 3.140 12.103 5.807 1.00 94.88 148 ASN A CA 1
ATOM 1140 C C . ASN A 1 148 ? 4.028 11.260 6.734 1.00 94.88 148 ASN A C 1
ATOM 1142 O O . ASN A 1 148 ? 5.197 11.037 6.426 1.00 94.88 148 ASN A O 1
ATOM 1146 N N . SER A 1 149 ? 3.486 10.749 7.845 1.00 95.56 149 SER A N 1
ATOM 1147 C CA . SER A 1 149 ? 4.246 9.867 8.739 1.00 95.56 149 SER A CA 1
ATOM 1148 C C . SER A 1 149 ? 4.605 8.537 8.071 1.00 95.56 149 SER A C 1
ATOM 1150 O O . SER A 1 149 ? 5.720 8.059 8.255 1.00 95.56 149 SER A O 1
ATOM 1152 N N . ALA A 1 150 ? 3.709 7.958 7.264 1.00 96.56 150 ALA A N 1
ATOM 1153 C CA . ALA A 1 150 ? 3.975 6.730 6.517 1.00 96.56 150 ALA A CA 1
ATOM 1154 C C . ALA A 1 150 ? 5.082 6.923 5.465 1.00 96.56 150 ALA A C 1
ATOM 1156 O O . ALA A 1 150 ? 5.990 6.103 5.371 1.00 96.56 150 ALA A O 1
ATOM 1157 N N . LEU A 1 151 ? 5.064 8.026 4.714 1.00 96.12 151 LEU A N 1
ATOM 1158 C CA . LEU A 1 151 ? 6.122 8.350 3.752 1.00 96.12 151 LEU A CA 1
ATOM 1159 C C . LEU A 1 151 ? 7.461 8.617 4.451 1.00 96.12 151 LEU A C 1
ATOM 1161 O O . LEU A 1 151 ? 8.491 8.106 4.012 1.00 96.12 151 LEU A O 1
ATOM 1165 N N . ALA A 1 152 ? 7.448 9.347 5.570 1.00 94.56 152 ALA A N 1
ATOM 1166 C CA . ALA A 1 152 ? 8.650 9.621 6.353 1.00 94.56 152 ALA A CA 1
ATOM 1167 C C . ALA A 1 152 ? 9.289 8.337 6.907 1.00 94.56 152 ALA A C 1
ATOM 1169 O O . ALA A 1 152 ? 10.503 8.164 6.783 1.00 94.56 152 ALA A O 1
ATOM 1170 N N . ILE A 1 153 ? 8.491 7.418 7.469 1.00 94.25 153 ILE A N 1
ATOM 1171 C CA . ILE A 1 153 ? 9.015 6.145 7.977 1.00 94.25 153 ILE A CA 1
ATOM 1172 C C . ILE A 1 153 ? 9.469 5.234 6.833 1.00 94.25 153 ILE A C 1
ATOM 1174 O O . ILE A 1 153 ? 10.534 4.639 6.936 1.00 94.25 153 ILE A O 1
ATOM 1178 N N . ILE A 1 154 ? 8.743 5.171 5.707 1.00 95.25 154 ILE A N 1
ATOM 1179 C CA . ILE A 1 154 ? 9.189 4.419 4.523 1.00 95.25 154 ILE A CA 1
ATOM 1180 C C . ILE A 1 154 ? 10.569 4.918 4.081 1.00 95.25 154 ILE A C 1
ATOM 1182 O O . ILE A 1 154 ? 11.459 4.108 3.822 1.00 95.25 154 ILE A O 1
ATOM 1186 N N . ARG A 1 155 ? 10.767 6.242 4.031 1.00 93.75 155 ARG A N 1
ATOM 1187 C CA . ARG A 1 155 ? 12.026 6.869 3.613 1.00 93.75 155 ARG A CA 1
ATOM 1188 C C . ARG A 1 155 ? 13.203 6.492 4.515 1.00 93.75 155 ARG A C 1
ATOM 1190 O O . ARG A 1 155 ? 14.303 6.316 3.992 1.00 93.75 155 ARG A O 1
ATOM 1197 N N . SER A 1 156 ? 13.002 6.388 5.828 1.00 90.81 156 SER A N 1
ATOM 1198 C CA . SER A 1 156 ? 14.083 6.180 6.803 1.00 90.81 156 SER A CA 1
ATOM 1199 C C . SER A 1 156 ? 14.321 4.717 7.187 1.00 90.81 156 SER A C 1
ATOM 1201 O O . SER A 1 156 ? 15.435 4.367 7.575 1.00 90.81 156 SER A O 1
ATOM 1203 N N . LEU A 1 157 ? 13.313 3.851 7.069 1.00 90.56 157 LEU A N 1
ATOM 1204 C CA . LEU A 1 157 ? 13.368 2.493 7.600 1.00 90.56 157 LEU A CA 1
ATOM 1205 C C . LEU A 1 157 ? 14.292 1.573 6.770 1.00 90.56 157 LEU A C 1
ATOM 1207 O O . LEU A 1 157 ? 14.149 1.501 5.546 1.00 90.56 157 LEU A O 1
ATOM 1211 N N . PRO A 1 158 ? 15.215 0.823 7.403 1.00 87.38 158 PRO A N 1
ATOM 1212 C CA . PRO A 1 158 ? 16.128 -0.075 6.690 1.00 87.38 158 PRO A CA 1
ATOM 1213 C C . PRO A 1 158 ? 15.473 -1.397 6.253 1.00 87.38 158 PRO A C 1
ATOM 1215 O O . PRO A 1 158 ? 15.930 -2.021 5.300 1.00 87.38 158 PRO A O 1
ATOM 1218 N N . ASP A 1 159 ? 14.408 -1.829 6.930 1.00 88.38 159 ASP A N 1
ATOM 1219 C CA . ASP A 1 159 ? 13.722 -3.105 6.694 1.00 88.38 159 ASP A CA 1
ATOM 1220 C C . ASP A 1 159 ? 12.859 -3.053 5.417 1.00 88.38 159 ASP A C 1
ATOM 1222 O O . ASP A 1 159 ? 11.748 -2.517 5.413 1.00 88.38 159 ASP A O 1
ATOM 1226 N N . ALA A 1 160 ? 13.373 -3.617 4.320 1.00 87.81 160 ALA A N 1
ATOM 1227 C CA . ALA A 1 160 ? 12.685 -3.645 3.028 1.00 87.81 160 ALA A CA 1
ATOM 1228 C C . ALA A 1 160 ? 11.317 -4.376 3.055 1.00 87.81 160 ALA A C 1
ATOM 1230 O O . ALA A 1 160 ? 10.346 -3.816 2.528 1.00 87.81 160 ALA A O 1
ATOM 1231 N N . PRO A 1 161 ? 11.171 -5.573 3.667 1.00 91.62 161 PRO A N 1
ATOM 1232 C CA . PRO A 1 161 ? 9.865 -6.204 3.875 1.00 91.62 161 PRO A CA 1
ATOM 1233 C C . PRO A 1 161 ? 8.841 -5.315 4.590 1.00 91.62 161 PRO A C 1
ATOM 1235 O O . PRO A 1 161 ? 7.681 -5.245 4.170 1.00 91.62 161 PRO A O 1
ATOM 1238 N N . LEU A 1 162 ? 9.247 -4.617 5.652 1.00 92.94 162 LEU A N 1
ATOM 1239 C CA . LEU A 1 162 ? 8.348 -3.737 6.395 1.00 92.94 162 LEU A CA 1
ATOM 1240 C C . LEU A 1 162 ? 7.987 -2.482 5.587 1.00 92.94 162 LEU A C 1
ATOM 1242 O O . LEU A 1 162 ? 6.819 -2.100 5.549 1.00 92.94 162 LEU A O 1
ATOM 1246 N N . VAL A 1 163 ? 8.937 -1.901 4.852 1.00 94.44 163 VAL A N 1
ATOM 1247 C CA . VAL A 1 163 ? 8.690 -0.797 3.905 1.00 94.44 163 VAL A CA 1
ATOM 1248 C C . VAL A 1 163 ? 7.649 -1.194 2.846 1.00 94.44 163 VAL A C 1
ATOM 1250 O O . VAL A 1 163 ? 6.696 -0.447 2.599 1.00 94.44 163 VAL A O 1
ATOM 1253 N N . SER A 1 164 ? 7.763 -2.393 2.265 1.00 94.56 164 SER A N 1
ATOM 1254 C CA . SER A 1 164 ? 6.761 -2.920 1.327 1.00 94.56 164 SER A CA 1
ATOM 1255 C C . SER A 1 164 ? 5.390 -3.091 1.993 1.00 94.56 164 SER A C 1
ATOM 1257 O O . SER A 1 164 ? 4.372 -2.678 1.431 1.00 94.56 164 SER A O 1
ATOM 1259 N N . ARG A 1 165 ? 5.356 -3.614 3.227 1.00 95.38 165 ARG A N 1
ATOM 1260 C CA . ARG A 1 165 ? 4.119 -3.780 4.005 1.00 95.38 165 ARG A CA 1
ATOM 1261 C C . ARG A 1 165 ? 3.414 -2.444 4.249 1.00 95.38 165 ARG A C 1
ATOM 1263 O O . ARG A 1 165 ? 2.213 -2.364 4.008 1.00 95.38 165 ARG A O 1
ATOM 1270 N N . ILE A 1 166 ? 4.136 -1.400 4.665 1.00 96.94 166 ILE A N 1
ATOM 1271 C CA . ILE A 1 166 ? 3.568 -0.057 4.893 1.00 96.94 166 ILE A CA 1
ATOM 1272 C C . ILE A 1 166 ? 3.034 0.523 3.579 1.00 96.94 166 ILE A C 1
ATOM 1274 O O . ILE A 1 166 ? 1.923 1.050 3.539 1.00 96.94 166 ILE A O 1
ATOM 1278 N N . THR A 1 167 ? 3.782 0.372 2.484 1.00 96.75 167 THR A N 1
ATOM 1279 C CA . THR A 1 167 ? 3.373 0.868 1.160 1.00 96.75 167 THR A CA 1
ATOM 1280 C C . THR A 1 167 ? 2.039 0.256 0.722 1.00 96.75 167 THR A C 1
ATOM 1282 O O . THR A 1 167 ? 1.122 0.979 0.340 1.00 96.75 167 THR A O 1
ATOM 1285 N N . VAL A 1 168 ? 1.889 -1.067 0.841 1.00 95.81 168 VAL A N 1
ATOM 1286 C CA . VAL A 1 168 ? 0.671 -1.783 0.422 1.00 95.81 168 VAL A CA 1
ATOM 1287 C C . VAL A 1 168 ? -0.486 -1.587 1.404 1.00 95.81 168 VAL A C 1
ATOM 1289 O O . VAL A 1 168 ? -1.623 -1.372 0.994 1.00 95.81 168 VAL A O 1
ATOM 1292 N N . ARG A 1 169 ? -0.238 -1.690 2.712 1.00 96.12 169 ARG A N 1
ATOM 1293 C CA . ARG A 1 169 ? -1.316 -1.674 3.714 1.00 96.12 169 ARG A CA 1
ATOM 1294 C C . ARG A 1 169 ? -1.789 -0.273 4.076 1.00 96.12 169 ARG A C 1
ATOM 1296 O O . ARG A 1 169 ? -2.937 -0.138 4.487 1.00 96.12 169 ARG A O 1
ATOM 1303 N N . ILE A 1 170 ? -0.935 0.741 3.925 1.00 96.12 170 ILE A N 1
ATOM 1304 C CA . ILE A 1 170 ? -1.254 2.128 4.280 1.00 96.12 170 ILE A CA 1
ATOM 1305 C C . ILE A 1 170 ? -1.401 2.981 3.029 1.00 96.12 170 ILE A C 1
ATOM 1307 O O . ILE A 1 170 ? -2.506 3.423 2.744 1.00 96.12 170 ILE A O 1
ATOM 1311 N N . ILE A 1 171 ? -0.325 3.202 2.266 1.00 95.50 171 ILE A N 1
ATOM 1312 C CA . ILE A 1 171 ? -0.341 4.183 1.166 1.00 95.50 171 ILE A CA 1
ATOM 1313 C C . ILE A 1 171 ? -1.347 3.778 0.083 1.00 95.50 171 ILE A C 1
ATOM 1315 O O . ILE A 1 171 ? -2.229 4.561 -0.260 1.00 95.50 171 ILE A O 1
ATOM 1319 N N . LEU A 1 172 ? -1.261 2.538 -0.406 1.00 94.38 172 LEU A N 1
ATOM 1320 C CA . LEU A 1 172 ? -2.180 2.022 -1.421 1.00 94.38 172 LEU A CA 1
ATOM 1321 C C . LEU A 1 172 ? -3.632 1.998 -0.914 1.00 94.38 172 LEU A C 1
ATOM 1323 O O . LEU A 1 172 ? -4.549 2.376 -1.638 1.00 94.38 172 LEU A O 1
ATOM 1327 N N . MET A 1 173 ? -3.855 1.604 0.344 1.00 92.62 173 MET A N 1
ATOM 1328 C CA . MET A 1 173 ? -5.205 1.565 0.913 1.00 92.62 173 MET A CA 1
ATOM 1329 C C . MET A 1 173 ? -5.807 2.966 1.085 1.00 92.62 173 MET A C 1
ATOM 1331 O O . MET A 1 173 ? -6.977 3.163 0.766 1.00 92.62 173 MET A O 1
ATOM 1335 N N . LEU A 1 174 ? -5.010 3.953 1.510 1.00 92.00 174 LEU A N 1
ATOM 1336 C CA . LEU A 1 174 ? -5.432 5.355 1.571 1.00 92.00 174 LEU A CA 1
ATOM 1337 C C . LEU A 1 174 ? -5.843 5.863 0.187 1.00 92.00 174 LEU A C 1
ATOM 1339 O O . LEU A 1 174 ? -6.915 6.445 0.051 1.00 92.00 174 LEU A O 1
ATOM 1343 N N . LEU A 1 175 ? -5.045 5.592 -0.850 1.00 90.06 175 LEU A N 1
ATOM 1344 C CA . LEU A 1 175 ? -5.386 5.978 -2.222 1.00 90.06 175 LEU A CA 1
ATOM 1345 C C . LEU A 1 175 ? -6.687 5.317 -2.699 1.00 90.06 175 LEU A C 1
ATOM 1347 O O . LEU A 1 175 ? -7.546 5.999 -3.263 1.00 90.06 175 LEU A O 1
ATOM 1351 N N . ASN A 1 176 ? -6.886 4.028 -2.411 1.00 89.81 176 ASN A N 1
ATOM 1352 C CA . ASN A 1 176 ? -8.127 3.317 -2.729 1.00 89.81 176 ASN A CA 1
ATOM 1353 C C . ASN A 1 176 ? -9.347 3.933 -2.029 1.00 89.81 176 ASN A C 1
ATOM 1355 O O . ASN A 1 176 ? -10.375 4.156 -2.667 1.00 89.81 176 ASN A O 1
ATOM 1359 N N . CYS A 1 177 ? -9.240 4.264 -0.740 1.00 85.56 177 CYS A N 1
ATOM 1360 C CA . CYS A 1 177 ? -10.329 4.902 -0.001 1.00 85.56 177 CYS A CA 1
ATOM 1361 C C . CYS A 1 177 ? -10.617 6.324 -0.510 1.00 85.56 177 CYS A C 1
ATOM 1363 O O . CYS A 1 177 ? -11.778 6.698 -0.680 1.00 85.56 177 CYS A O 1
ATOM 1365 N N . CYS A 1 178 ? -9.576 7.107 -0.804 1.00 78.12 178 CYS A N 1
ATOM 1366 C CA . CYS A 1 178 ? -9.724 8.479 -1.282 1.00 78.12 178 CYS A CA 1
ATOM 1367 C C . CYS A 1 178 ? -10.251 8.562 -2.719 1.00 78.12 178 CYS A C 1
ATOM 1369 O O . CYS A 1 178 ? -10.853 9.573 -3.063 1.00 78.12 178 CYS A O 1
ATOM 1371 N N . SER A 1 179 ? -10.093 7.519 -3.544 1.00 70.56 179 SER A N 1
ATOM 1372 C CA . SER A 1 179 ? -10.528 7.492 -4.955 1.00 70.56 179 SER A CA 1
ATOM 1373 C C . SER A 1 179 ? -12.027 7.762 -5.162 1.00 70.56 179 SER A C 1
ATOM 1375 O O . SER A 1 179 ? -12.432 8.166 -6.247 1.00 70.56 179 SER A O 1
ATOM 1377 N N . SER A 1 180 ? -12.849 7.613 -4.118 1.00 63.84 180 SER A N 1
ATOM 1378 C CA . SER A 1 180 ? -14.283 7.944 -4.159 1.00 63.84 180 SER A CA 1
ATOM 1379 C C . SER A 1 180 ? -14.569 9.458 -4.118 1.00 63.84 180 SER A C 1
ATOM 1381 O O . SER A 1 180 ? -15.672 9.882 -4.452 1.00 63.84 180 SER A O 1
ATOM 1383 N N . SER A 1 181 ? -13.593 10.281 -3.713 1.00 62.06 181 SER A N 1
ATOM 1384 C CA . SER A 1 181 ? -13.690 11.744 -3.614 1.00 62.06 181 SER A CA 1
ATOM 1385 C C . SER A 1 181 ? -12.673 12.399 -4.555 1.00 62.06 181 SER A C 1
ATOM 1387 O O . SER A 1 181 ? -11.468 12.400 -4.293 1.00 62.06 181 SER A O 1
ATOM 1389 N N . SER A 1 182 ? -13.148 12.942 -5.681 1.00 62.09 182 SER A N 1
ATOM 1390 C CA . SER A 1 182 ? -12.295 13.347 -6.813 1.00 62.09 182 SER A CA 1
ATOM 1391 C C . SER A 1 182 ? -11.254 14.425 -6.476 1.00 62.09 182 SER A C 1
ATOM 1393 O O . SER A 1 182 ? -10.140 14.389 -7.001 1.00 62.09 182 SER A O 1
ATOM 1395 N N . SER A 1 183 ? -11.568 15.365 -5.581 1.00 67.81 183 SER A N 1
ATOM 1396 C CA . SER A 1 183 ? -10.655 16.454 -5.205 1.00 67.81 183 SER A CA 1
ATOM 1397 C C . SER A 1 183 ? -9.605 16.024 -4.175 1.00 67.81 183 SER A C 1
ATOM 1399 O O . SER A 1 183 ? -8.422 16.320 -4.345 1.00 67.81 183 SER A O 1
ATOM 1401 N N . ALA A 1 184 ? -10.014 15.290 -3.137 1.00 65.75 184 ALA A N 1
ATOM 1402 C CA . ALA A 1 184 ? -9.117 14.811 -2.086 1.00 65.75 184 ALA A CA 1
ATOM 1403 C C . ALA A 1 184 ? -8.140 13.746 -2.614 1.00 65.75 184 ALA A C 1
ATOM 1405 O O . ALA A 1 184 ? -6.949 13.796 -2.305 1.00 65.75 184 ALA A O 1
ATOM 1406 N N . SER A 1 185 ? -8.616 12.836 -3.476 1.00 73.56 185 SER A N 1
ATOM 1407 C CA . SER A 1 185 ? -7.780 11.827 -4.145 1.00 73.56 185 SER A CA 1
ATOM 1408 C C . SER A 1 185 ? -6.631 12.461 -4.932 1.00 73.56 185 SER A C 1
ATOM 1410 O O . SER A 1 185 ? -5.477 12.054 -4.798 1.00 73.56 185 SER A O 1
ATOM 1412 N N . SER A 1 186 ? -6.937 13.520 -5.687 1.00 80.81 186 SER A N 1
ATOM 1413 C CA . SER A 1 186 ? -5.966 14.248 -6.506 1.00 80.81 186 SER A CA 1
ATOM 1414 C C . SER A 1 186 ? -4.852 14.886 -5.668 1.00 80.81 186 SER A C 1
ATOM 1416 O O . SER A 1 186 ? -3.667 14.726 -5.974 1.00 80.81 186 SER A O 1
ATOM 1418 N N . GLY A 1 187 ? -5.210 15.547 -4.560 1.00 87.00 187 GLY A N 1
ATOM 1419 C CA . GLY A 1 187 ? -4.240 16.173 -3.658 1.00 87.00 187 GLY A CA 1
ATOM 1420 C C . GLY A 1 187 ? -3.332 15.164 -2.949 1.00 87.00 187 GLY A C 1
ATOM 1421 O O . GLY A 1 187 ? -2.122 15.382 -2.855 1.00 87.00 187 GLY A O 1
ATOM 1422 N N . VAL A 1 188 ? -3.900 14.045 -2.488 1.00 89.62 188 VAL A N 1
ATOM 1423 C CA . VAL A 1 188 ? -3.146 12.955 -1.850 1.00 89.62 188 VAL A CA 1
ATOM 1424 C C . VAL A 1 188 ? -2.181 12.322 -2.849 1.00 89.62 188 VAL A C 1
ATOM 1426 O O . VAL A 1 188 ? -0.989 12.244 -2.563 1.00 89.62 188 VAL A O 1
ATOM 1429 N N . LEU A 1 189 ? -2.661 11.926 -4.031 1.00 91.88 189 LEU A N 1
ATOM 1430 C CA . LEU A 1 189 ? -1.843 11.255 -5.040 1.00 91.88 189 LEU A CA 1
ATOM 1431 C C . LEU A 1 189 ? -0.672 12.132 -5.501 1.00 91.88 189 LEU A C 1
ATOM 1433 O O . LEU A 1 189 ? 0.467 11.666 -5.546 1.00 91.88 189 LEU A O 1
ATOM 1437 N N . LYS A 1 190 ? -0.924 13.421 -5.760 1.00 91.88 190 LYS A N 1
ATOM 1438 C CA . LYS A 1 190 ? 0.128 14.375 -6.127 1.00 91.88 190 LYS A CA 1
ATOM 1439 C C . LYS A 1 190 ? 1.186 14.509 -5.035 1.00 91.88 190 LYS A C 1
ATOM 1441 O O . LYS A 1 190 ? 2.374 14.442 -5.329 1.00 91.88 190 LYS A O 1
ATOM 1446 N N . ARG A 1 191 ? 0.764 14.617 -3.773 1.00 93.75 191 ARG A N 1
ATOM 1447 C CA . ARG A 1 191 ? 1.682 14.672 -2.628 1.00 93.75 191 ARG A CA 1
ATOM 1448 C C . ARG A 1 191 ? 2.548 13.418 -2.521 1.00 93.75 191 ARG A C 1
ATOM 1450 O O . ARG A 1 191 ? 3.731 13.543 -2.217 1.00 93.75 191 ARG A O 1
ATOM 1457 N N . VAL A 1 192 ? 1.989 12.231 -2.779 1.00 96.12 192 VAL A N 1
ATOM 1458 C CA . VAL A 1 192 ? 2.783 10.994 -2.820 1.00 96.12 192 VAL A CA 1
ATOM 1459 C C . VAL A 1 192 ? 3.838 11.075 -3.917 1.00 96.12 192 VAL A C 1
ATOM 1461 O O . VAL A 1 192 ? 5.006 10.825 -3.638 1.00 96.12 192 VAL A O 1
ATOM 1464 N N . LEU A 1 193 ? 3.457 11.446 -5.143 1.00 95.69 193 LEU A N 1
ATOM 1465 C CA . LEU A 1 193 ? 4.408 11.544 -6.252 1.00 95.69 193 LEU A CA 1
ATOM 1466 C C . LEU A 1 193 ? 5.530 12.550 -5.963 1.00 95.69 193 LEU A C 1
ATOM 1468 O O . LEU A 1 193 ? 6.701 12.228 -6.175 1.00 95.69 193 LEU A O 1
ATOM 1472 N N . ASP A 1 194 ? 5.177 13.738 -5.468 1.00 94.94 194 ASP A N 1
ATOM 1473 C CA . ASP A 1 194 ? 6.128 14.801 -5.136 1.00 94.94 194 ASP A CA 1
ATOM 1474 C C . ASP A 1 194 ? 7.134 14.325 -4.073 1.00 94.94 194 ASP A C 1
ATOM 1476 O O . ASP A 1 194 ? 8.346 14.488 -4.243 1.00 94.94 194 ASP A O 1
ATOM 1480 N N . GLU A 1 195 ? 6.656 13.668 -3.010 1.00 96.50 195 GLU A N 1
ATOM 1481 C CA . GLU A 1 195 ? 7.519 13.139 -1.950 1.00 96.50 195 GLU A CA 1
ATOM 1482 C C . GLU A 1 195 ? 8.419 12.008 -2.462 1.00 96.50 195 GLU A C 1
ATOM 1484 O O . GLU A 1 195 ? 9.625 12.055 -2.226 1.00 96.50 195 GLU A O 1
ATOM 1489 N N . LEU A 1 196 ? 7.883 11.041 -3.218 1.00 96.50 196 LEU A N 1
ATOM 1490 C CA . LEU A 1 196 ? 8.668 9.949 -3.811 1.00 96.50 196 LEU A CA 1
ATOM 1491 C C . LEU A 1 196 ? 9.765 10.474 -4.746 1.00 96.50 196 LEU A C 1
ATOM 1493 O O . LEU A 1 196 ? 10.890 9.972 -4.734 1.00 96.50 196 LEU A O 1
ATOM 1497 N N . CYS A 1 197 ? 9.458 11.506 -5.534 1.00 94.06 197 CYS A N 1
ATOM 1498 C CA . CYS A 1 197 ? 10.439 12.165 -6.391 1.00 94.06 197 CYS A CA 1
ATOM 1499 C C . CYS A 1 197 ? 11.502 12.922 -5.575 1.00 94.06 197 CYS A C 1
ATOM 1501 O O . CYS A 1 197 ? 12.628 13.084 -6.034 1.00 94.06 197 CYS A O 1
ATOM 1503 N N . SER A 1 198 ? 11.201 13.363 -4.354 1.00 94.56 198 SER A N 1
ATOM 1504 C CA . SER A 1 198 ? 12.180 14.044 -3.493 1.00 94.56 198 SER A CA 1
ATOM 1505 C C . SER A 1 198 ? 13.233 13.111 -2.874 1.00 94.56 198 SER A C 1
ATOM 1507 O O . SER A 1 198 ? 14.174 13.581 -2.231 1.00 94.56 198 SER A O 1
ATOM 1509 N N . TRP A 1 199 ? 13.066 11.793 -3.001 1.00 94.75 199 TRP A N 1
ATOM 1510 C CA . TRP A 1 199 ? 13.965 10.816 -2.394 1.00 94.75 199 TRP A CA 1
ATOM 1511 C C . TRP A 1 199 ? 15.223 10.596 -3.237 1.00 94.75 199 TRP A C 1
ATOM 1513 O O . TRP A 1 199 ? 15.196 10.637 -4.467 1.00 94.75 199 TRP A O 1
ATOM 1523 N N . ASP A 1 200 ? 16.326 10.295 -2.553 1.00 91.62 200 ASP A N 1
ATOM 1524 C CA . ASP A 1 200 ? 17.610 9.954 -3.180 1.00 91.62 200 ASP A CA 1
ATOM 1525 C C . ASP A 1 200 ? 17.838 8.441 -3.295 1.00 91.62 200 ASP A C 1
ATOM 1527 O O . ASP A 1 200 ? 18.830 8.001 -3.866 1.00 91.62 200 ASP A O 1
ATOM 1531 N N . ASN A 1 201 ? 16.927 7.629 -2.753 1.00 92.50 201 ASN A N 1
ATOM 1532 C CA . ASN A 1 201 ? 17.030 6.175 -2.776 1.00 92.50 201 ASN A CA 1
ATOM 1533 C C . ASN A 1 201 ? 16.242 5.595 -3.960 1.00 92.50 201 ASN A C 1
ATOM 1535 O O . ASN A 1 201 ? 15.034 5.379 -3.861 1.00 92.50 201 ASN A O 1
ATOM 1539 N N . THR A 1 202 ? 16.943 5.319 -5.059 1.00 94.31 202 THR A N 1
ATOM 1540 C CA . THR A 1 202 ? 16.374 4.809 -6.314 1.00 94.31 202 THR A CA 1
ATOM 1541 C C . THR A 1 202 ? 15.591 3.509 -6.121 1.00 94.31 202 THR A C 1
ATOM 1543 O O . THR A 1 202 ? 14.432 3.442 -6.525 1.00 94.31 202 THR A O 1
ATOM 1546 N N . GLU A 1 203 ? 16.164 2.497 -5.460 1.00 93.69 203 GLU A N 1
ATOM 1547 C CA . GLU A 1 203 ? 15.513 1.194 -5.239 1.00 93.69 203 GLU A CA 1
ATOM 1548 C C . GLU A 1 203 ? 14.164 1.349 -4.517 1.00 93.69 203 GLU A C 1
ATOM 1550 O O . GLU A 1 203 ? 13.139 0.790 -4.928 1.00 93.69 203 GLU A O 1
ATOM 1555 N N . ARG A 1 204 ? 14.152 2.147 -3.445 1.00 94.00 204 ARG A N 1
ATOM 1556 C CA . ARG A 1 204 ? 12.965 2.379 -2.621 1.00 94.00 204 ARG A CA 1
ATOM 1557 C C . ARG A 1 204 ? 11.909 3.188 -3.364 1.00 94.00 204 ARG A C 1
ATOM 1559 O O . ARG A 1 204 ? 10.725 2.848 -3.290 1.00 94.00 204 ARG A O 1
ATOM 1566 N N . THR A 1 205 ? 12.322 4.220 -4.097 1.00 96.50 205 THR A N 1
ATOM 1567 C CA . THR A 1 205 ? 11.418 5.011 -4.935 1.00 96.50 205 THR A CA 1
ATOM 1568 C C . THR A 1 205 ? 10.798 4.142 -6.029 1.00 96.50 205 THR A C 1
ATOM 1570 O O . THR A 1 205 ? 9.578 4.154 -6.188 1.00 96.50 205 THR A O 1
ATOM 1573 N N . LEU A 1 206 ? 11.590 3.311 -6.717 1.00 97.31 206 LEU A N 1
ATOM 1574 C CA . LEU A 1 206 ? 11.098 2.368 -7.729 1.00 97.31 206 LEU A CA 1
ATOM 1575 C C . LEU A 1 206 ? 10.096 1.371 -7.151 1.00 97.31 206 LEU A C 1
ATOM 1577 O O . LEU A 1 206 ? 9.080 1.096 -7.787 1.00 97.31 206 LEU A O 1
ATOM 1581 N N . MET A 1 207 ? 10.349 0.838 -5.952 1.00 96.50 207 MET A N 1
ATOM 1582 C CA . MET A 1 207 ? 9.414 -0.066 -5.280 1.00 96.50 207 MET A CA 1
ATOM 1583 C C . MET A 1 207 ? 8.056 0.608 -5.059 1.00 96.50 207 MET A C 1
ATOM 1585 O O . MET A 1 207 ? 7.034 0.057 -5.468 1.00 96.50 207 MET A O 1
ATOM 1589 N N . CYS A 1 208 ? 8.049 1.817 -4.493 1.00 97.25 208 CYS A N 1
ATOM 1590 C CA . CYS A 1 208 ? 6.811 2.548 -4.229 1.00 97.25 208 CYS A CA 1
ATOM 1591 C C . CYS A 1 208 ? 6.080 2.911 -5.527 1.00 97.25 208 CYS A C 1
ATOM 1593 O O . CYS A 1 208 ? 4.888 2.644 -5.650 1.00 97.25 208 CYS A O 1
ATOM 1595 N N . LEU A 1 209 ? 6.791 3.453 -6.520 1.00 97.19 209 LEU A N 1
ATOM 1596 C CA . LEU A 1 209 ? 6.218 3.794 -7.826 1.00 97.19 209 LEU A CA 1
ATOM 1597 C C . LEU A 1 209 ? 5.625 2.571 -8.534 1.00 97.19 209 LEU A C 1
ATOM 1599 O O . LEU A 1 209 ? 4.572 2.678 -9.153 1.00 97.19 209 LEU A O 1
ATOM 1603 N N . THR A 1 210 ? 6.268 1.406 -8.420 1.00 97.44 210 THR A N 1
ATOM 1604 C CA . THR A 1 210 ? 5.772 0.154 -9.013 1.00 97.44 210 THR A CA 1
ATOM 1605 C C . THR A 1 210 ? 4.469 -0.288 -8.353 1.00 97.44 210 THR A C 1
ATOM 1607 O O . THR A 1 210 ? 3.490 -0.547 -9.050 1.00 97.44 210 THR A O 1
ATOM 1610 N N . VAL A 1 211 ? 4.432 -0.329 -7.015 1.00 96.50 211 VAL A N 1
ATOM 1611 C CA . VAL A 1 211 ? 3.238 -0.730 -6.245 1.00 96.50 211 VAL A CA 1
ATOM 1612 C C . VAL A 1 211 ? 2.060 0.211 -6.502 1.00 96.50 211 VAL A C 1
ATOM 1614 O O . VAL A 1 211 ? 0.918 -0.229 -6.541 1.00 96.50 211 VAL A O 1
ATOM 1617 N N . LEU A 1 212 ? 2.335 1.500 -6.693 1.00 95.75 212 LEU A N 1
ATOM 1618 C CA . LEU A 1 212 ? 1.322 2.540 -6.878 1.00 95.75 212 LEU A CA 1
ATOM 1619 C C . LEU A 1 212 ? 1.059 2.872 -8.357 1.00 95.75 212 LEU A C 1
ATOM 1621 O O . LEU A 1 212 ? 0.356 3.839 -8.658 1.00 95.75 212 LEU A O 1
ATOM 1625 N N . SER A 1 213 ? 1.624 2.089 -9.280 1.00 95.31 213 SER A N 1
ATOM 1626 C CA . SER A 1 213 ? 1.603 2.392 -10.714 1.00 95.31 213 SER A CA 1
ATOM 1627 C C . SER A 1 213 ? 0.193 2.499 -11.283 1.00 95.31 213 SER A C 1
ATOM 1629 O O . SER A 1 213 ? -0.039 3.389 -12.086 1.00 95.31 213 SER A O 1
ATOM 1631 N N . ASP A 1 214 ? -0.767 1.695 -10.826 1.00 92.31 214 ASP A N 1
ATOM 1632 C CA . ASP A 1 214 ? -2.145 1.750 -11.336 1.00 92.31 214 ASP A CA 1
ATOM 1633 C C . ASP A 1 214 ? -2.893 3.034 -10.944 1.00 92.31 214 ASP A C 1
ATOM 1635 O O . ASP A 1 214 ? -3.819 3.445 -11.640 1.00 92.31 214 ASP A O 1
ATOM 1639 N N . HIS A 1 215 ? -2.474 3.715 -9.872 1.00 92.00 215 HIS A N 1
ATOM 1640 C CA . HIS A 1 215 ? -3.012 5.033 -9.528 1.00 92.00 215 HIS A CA 1
ATOM 1641 C C . HIS A 1 215 ? -2.344 6.143 -10.347 1.00 92.00 215 HIS A C 1
ATOM 1643 O O . HIS A 1 215 ? -3.017 7.036 -10.862 1.00 92.00 215 HIS A O 1
ATOM 1649 N N . PHE A 1 216 ? -1.017 6.093 -10.477 1.00 92.69 216 PHE A N 1
ATOM 1650 C CA . PHE A 1 216 ? -0.244 7.114 -11.186 1.00 92.69 216 PHE A CA 1
ATOM 1651 C C . PHE A 1 216 ? -0.411 7.050 -12.707 1.00 92.69 216 PHE A C 1
ATOM 1653 O O . PHE A 1 216 ? -0.579 8.081 -13.350 1.00 92.69 216 PHE A O 1
ATOM 1660 N N . LEU A 1 217 ? -0.379 5.847 -13.271 1.00 91.31 217 LEU A N 1
ATOM 1661 C CA . LEU A 1 217 ? -0.406 5.555 -14.704 1.00 91.31 217 LEU A CA 1
ATOM 1662 C C . LEU A 1 217 ? -1.815 5.128 -15.129 1.00 91.31 217 LEU A C 1
ATOM 1664 O O . LEU A 1 217 ? -2.021 4.051 -15.686 1.00 91.31 217 LEU A O 1
ATOM 1668 N N . SER A 1 218 ? -2.780 5.991 -14.826 1.00 88.19 218 SER A N 1
ATOM 1669 C CA . SER A 1 218 ? -4.166 5.892 -15.275 1.00 88.19 218 SER A CA 1
ATOM 1670 C C . SER A 1 218 ? -4.505 7.069 -16.191 1.00 88.19 218 SER A C 1
ATOM 1672 O O . SER A 1 218 ? -3.875 8.130 -16.110 1.00 88.19 218 SER A O 1
ATOM 1674 N N . HIS A 1 219 ? -5.504 6.893 -17.060 1.00 83.12 219 HIS A N 1
ATOM 1675 C CA . HIS A 1 219 ? -5.960 7.954 -17.958 1.00 83.12 219 HIS A CA 1
ATOM 1676 C C . HIS A 1 219 ? -6.319 9.217 -17.168 1.00 83.12 219 HIS A C 1
ATOM 1678 O O . HIS A 1 219 ? -7.099 9.169 -16.214 1.00 83.12 219 HIS A O 1
ATOM 1684 N N . HIS A 1 220 ? -5.760 10.354 -17.582 1.00 77.44 220 HIS A N 1
ATOM 1685 C CA . HIS A 1 220 ? -5.981 11.662 -16.953 1.00 77.44 220 HIS A CA 1
ATOM 1686 C C . HIS A 1 220 ? -5.634 11.729 -15.456 1.00 77.44 220 HIS A C 1
ATOM 1688 O O . HIS A 1 220 ? -6.234 12.516 -14.716 1.00 77.44 220 HIS A O 1
ATOM 1694 N N . SER A 1 221 ? -4.659 10.936 -15.000 1.00 84.69 221 SER A N 1
ATOM 1695 C CA . SER A 1 221 ? -4.184 11.025 -13.621 1.00 84.69 221 SER A CA 1
ATOM 1696 C C . SER A 1 221 ? -3.746 12.459 -13.278 1.00 84.69 221 SER A C 1
ATOM 1698 O O . SER A 1 221 ? -2.952 13.060 -14.009 1.00 84.69 221 SER A O 1
ATOM 1700 N N . PRO A 1 222 ? -4.207 13.033 -12.150 1.00 83.31 222 PRO A N 1
ATOM 1701 C CA . PRO A 1 222 ? -3.810 14.377 -11.728 1.00 83.31 222 PRO A CA 1
ATOM 1702 C C . PRO A 1 222 ? -2.342 14.460 -11.279 1.00 83.31 222 PRO A C 1
ATOM 1704 O O . PRO A 1 222 ? -1.820 15.554 -11.050 1.00 83.31 222 PRO A O 1
ATOM 1707 N N . ALA A 1 223 ? -1.688 13.309 -11.128 1.00 89.62 223 ALA A N 1
ATOM 1708 C CA . ALA A 1 223 ? -0.305 13.162 -10.714 1.00 89.62 223 ALA A CA 1
ATOM 1709 C C . ALA A 1 223 ? 0.423 12.234 -11.693 1.00 89.62 223 ALA A C 1
ATOM 1711 O O . ALA A 1 223 ? 0.923 11.180 -11.306 1.00 89.62 223 ALA A O 1
ATOM 1712 N N . ASP A 1 224 ? 0.438 12.613 -12.972 1.00 89.62 224 ASP A N 1
ATOM 1713 C CA . ASP A 1 224 ? 1.117 11.849 -14.016 1.00 89.62 224 ASP A CA 1
ATOM 1714 C C . ASP A 1 224 ? 2.651 11.917 -13.836 1.00 89.62 224 ASP A C 1
ATOM 1716 O O . ASP A 1 224 ? 3.256 12.986 -14.010 1.00 89.62 224 ASP A O 1
ATOM 1720 N N . PRO A 1 225 ? 3.318 10.793 -13.513 1.00 91.75 225 PRO A N 1
ATOM 1721 C CA . PRO A 1 225 ? 4.758 10.759 -13.296 1.00 91.75 225 PRO A CA 1
ATOM 1722 C C . PRO A 1 225 ? 5.558 11.024 -14.577 1.00 91.75 225 PRO A C 1
ATOM 1724 O O . PRO A 1 225 ? 6.703 11.468 -14.477 1.00 91.75 225 PRO A O 1
ATOM 1727 N N . ARG A 1 226 ? 4.974 10.841 -15.775 1.00 90.06 226 ARG A N 1
ATOM 1728 C CA . ARG A 1 226 ? 5.634 11.133 -17.063 1.00 90.06 226 ARG A CA 1
ATOM 1729 C C . ARG A 1 226 ? 6.035 12.604 -17.184 1.00 90.06 226 ARG A C 1
ATOM 1731 O O . ARG A 1 226 ? 6.969 12.921 -17.919 1.00 90.06 226 AR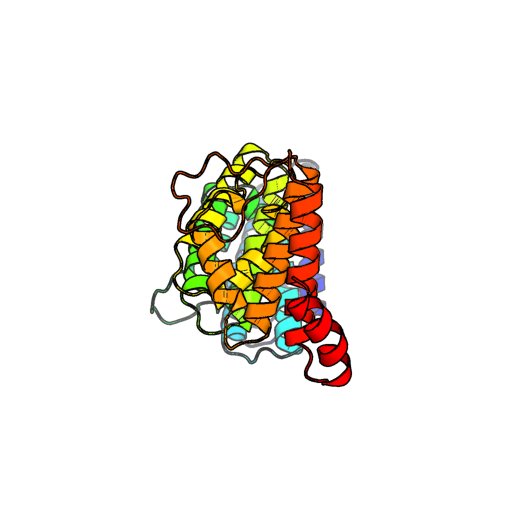G A O 1
ATOM 1738 N N . LEU A 1 227 ? 5.369 13.492 -16.444 1.00 86.69 227 LEU A N 1
ATOM 1739 C CA . LEU A 1 227 ? 5.661 14.926 -16.401 1.00 86.69 227 LEU A CA 1
ATOM 1740 C C . LEU A 1 227 ? 6.828 15.284 -15.465 1.00 86.69 227 LEU A C 1
ATOM 1742 O O . LEU A 1 227 ? 7.308 16.416 -15.497 1.00 86.69 227 LEU A O 1
ATOM 1746 N N . SER A 1 228 ? 7.297 14.349 -14.632 1.00 88.19 228 SER A N 1
ATOM 1747 C CA . SER A 1 228 ? 8.364 14.584 -13.657 1.00 88.19 228 SER A CA 1
ATOM 1748 C C . SER A 1 228 ? 9.737 14.198 -14.225 1.00 88.19 228 SER A C 1
ATOM 1750 O O . SER A 1 228 ? 10.005 13.019 -14.469 1.00 88.19 228 SER A O 1
ATOM 1752 N N . PRO A 1 229 ? 10.688 15.143 -14.364 1.00 88.25 229 PRO A N 1
ATOM 1753 C CA . PRO A 1 229 ? 12.062 14.809 -14.748 1.00 88.25 229 PRO A CA 1
ATOM 1754 C C . PRO A 1 229 ? 12.749 13.889 -13.734 1.00 88.25 229 PRO A C 1
ATOM 1756 O O . PRO A 1 229 ? 13.599 13.072 -14.082 1.00 88.25 229 PRO A O 1
ATOM 1759 N N . ARG A 1 230 ? 12.379 14.021 -12.456 1.00 91.00 230 ARG A N 1
ATOM 1760 C CA . ARG A 1 230 ? 12.969 13.236 -11.376 1.00 91.00 230 ARG A CA 1
ATOM 1761 C C . ARG A 1 230 ? 12.507 11.783 -11.416 1.00 91.00 230 ARG A C 1
ATOM 1763 O O . ARG A 1 230 ? 13.340 10.907 -11.213 1.00 91.00 230 ARG A O 1
ATOM 1770 N N . PHE A 1 231 ? 11.246 11.541 -11.778 1.00 93.75 231 PHE A N 1
ATOM 1771 C CA . PHE A 1 231 ? 10.742 10.199 -12.074 1.00 93.75 231 PHE A CA 1
ATOM 1772 C C . PHE A 1 231 ? 11.581 9.520 -13.163 1.00 93.75 231 PHE A C 1
ATOM 1774 O O . PHE A 1 231 ? 12.084 8.418 -12.952 1.00 93.75 231 PHE A O 1
ATOM 1781 N N . TRP A 1 232 ? 11.809 10.197 -14.294 1.00 92.62 232 TRP A N 1
ATOM 1782 C CA . TRP A 1 232 ? 12.602 9.627 -15.386 1.00 92.62 232 TRP A CA 1
ATOM 1783 C C . TRP A 1 232 ? 14.049 9.352 -14.995 1.00 92.62 232 TRP A C 1
ATOM 1785 O O . TRP A 1 232 ? 14.580 8.310 -15.371 1.00 92.62 232 TRP A O 1
ATOM 1795 N N . ARG A 1 233 ? 14.663 10.223 -14.187 1.00 92.25 233 ARG A N 1
ATOM 1796 C CA . ARG A 1 233 ? 16.000 9.968 -13.639 1.00 92.25 233 ARG A CA 1
ATOM 1797 C C . ARG A 1 233 ? 16.027 8.703 -12.780 1.00 92.25 233 ARG A C 1
ATOM 1799 O O . ARG A 1 233 ? 16.922 7.885 -12.936 1.00 92.25 233 ARG A O 1
ATOM 1806 N N . THR A 1 234 ? 15.026 8.506 -11.924 1.00 95.19 234 THR A N 1
ATOM 1807 C CA . THR A 1 234 ? 14.905 7.291 -11.106 1.00 95.19 234 THR A CA 1
ATOM 1808 C C . THR A 1 234 ? 14.714 6.035 -11.963 1.00 95.19 234 THR A C 1
ATOM 1810 O O . THR A 1 234 ? 15.329 5.009 -11.684 1.00 95.19 234 THR A O 1
ATOM 1813 N N . VAL A 1 235 ? 13.910 6.101 -13.030 1.00 95.56 235 VAL A N 1
ATOM 1814 C CA . VAL A 1 235 ? 13.759 4.986 -13.984 1.00 95.56 235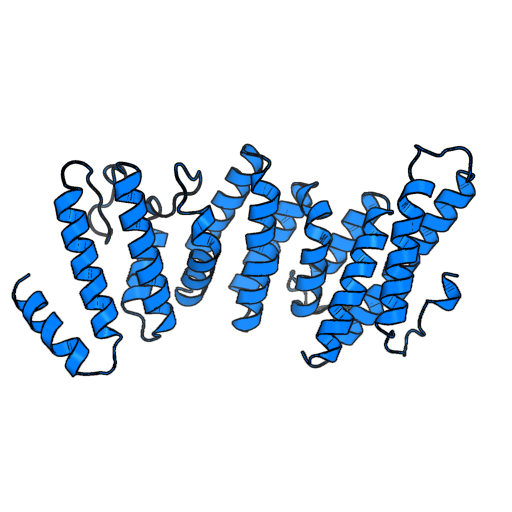 VAL A CA 1
ATOM 1815 C C . VAL A 1 235 ? 15.085 4.695 -14.697 1.00 95.56 235 VAL A C 1
ATOM 1817 O O . VAL A 1 235 ? 15.487 3.540 -14.774 1.00 95.56 235 VAL A O 1
ATOM 1820 N N . GLN A 1 236 ? 15.801 5.722 -15.163 1.00 93.19 236 GLN A N 1
ATOM 1821 C CA . GLN A 1 236 ? 17.118 5.579 -15.796 1.00 93.19 236 GLN A CA 1
ATOM 1822 C C . GLN A 1 236 ? 18.142 4.914 -14.873 1.00 93.19 236 GLN A C 1
ATOM 1824 O O . GLN A 1 236 ? 18.781 3.946 -15.277 1.00 93.19 236 GLN A O 1
ATOM 1829 N N . GLU A 1 237 ? 18.282 5.420 -13.645 1.00 94.31 237 GLU A N 1
ATOM 1830 C CA . GLU A 1 237 ? 19.164 4.849 -12.622 1.00 94.31 237 GLU A CA 1
ATOM 1831 C C . GLU A 1 237 ? 18.801 3.381 -12.357 1.00 94.31 237 GLU A C 1
ATOM 1833 O O . GLU A 1 237 ? 19.681 2.526 -12.301 1.00 94.31 237 GLU A O 1
ATOM 1838 N N . GLY A 1 238 ? 17.501 3.077 -12.288 1.00 95.69 238 GLY A N 1
ATOM 1839 C CA . GLY A 1 238 ? 16.989 1.726 -12.100 1.00 95.69 238 GLY A CA 1
ATOM 1840 C C . GLY A 1 238 ? 17.318 0.758 -13.231 1.00 95.69 238 GLY A C 1
ATOM 1841 O O . GLY A 1 238 ? 17.666 -0.382 -12.952 1.00 95.69 238 GLY A O 1
ATOM 1842 N N . LEU A 1 239 ? 17.236 1.188 -14.495 1.00 93.88 239 LEU A N 1
ATOM 1843 C CA . LEU A 1 239 ? 17.509 0.342 -15.669 1.00 93.88 239 LEU A CA 1
ATOM 1844 C C . LEU A 1 239 ? 18.967 -0.132 -15.743 1.00 93.88 239 LEU A C 1
ATOM 1846 O O . LEU A 1 239 ? 19.235 -1.182 -16.323 1.00 93.88 239 LEU A O 1
ATOM 1850 N N . ILE A 1 240 ? 19.897 0.624 -15.154 1.00 92.44 240 ILE A N 1
ATOM 1851 C CA . ILE A 1 240 ? 21.330 0.292 -15.104 1.00 92.44 240 ILE A CA 1
ATOM 1852 C C . ILE A 1 240 ? 21.785 -0.177 -13.716 1.00 92.44 240 ILE A C 1
ATOM 1854 O O . ILE A 1 240 ? 22.987 -0.315 -13.474 1.00 92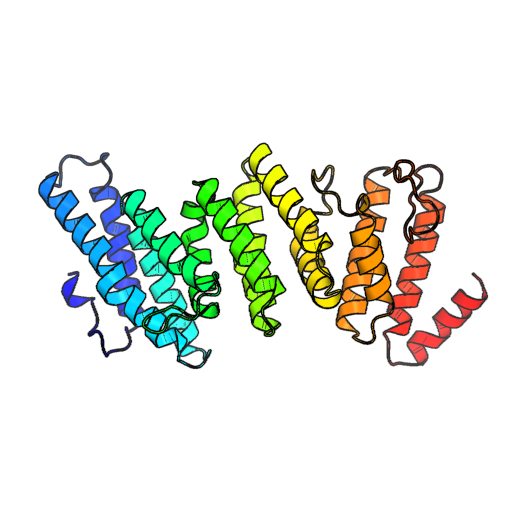.44 240 ILE A O 1
ATOM 1858 N N . ASP A 1 241 ? 20.844 -0.396 -12.794 1.00 94.31 241 ASP A N 1
ATOM 1859 C CA . ASP A 1 241 ? 21.153 -0.799 -11.428 1.00 94.31 241 ASP A CA 1
ATOM 1860 C C . ASP A 1 241 ? 21.813 -2.187 -11.402 1.00 94.31 241 ASP A C 1
ATOM 1862 O O . ASP A 1 241 ? 21.612 -3.029 -12.281 1.00 94.31 241 ASP A O 1
ATOM 1866 N N . ARG A 1 242 ? 22.625 -2.454 -10.379 1.00 90.94 242 ARG A N 1
ATOM 1867 C CA . ARG A 1 242 ? 23.263 -3.764 -10.198 1.00 90.94 242 ARG A CA 1
ATOM 1868 C C . ARG A 1 242 ? 22.258 -4.822 -9.761 1.00 90.94 242 ARG A C 1
ATOM 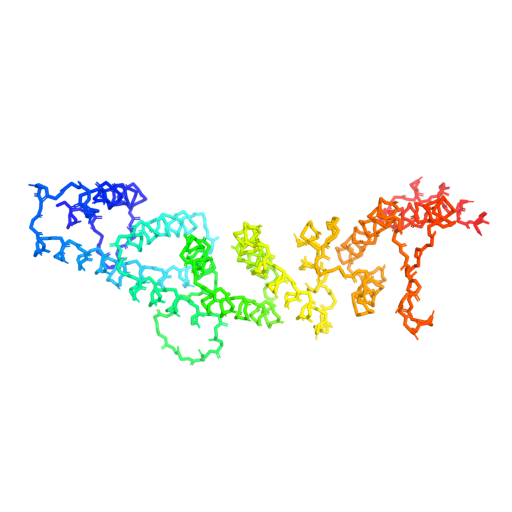1870 O O . ARG A 1 242 ? 22.420 -5.993 -10.111 1.00 90.94 242 ARG A O 1
ATOM 1877 N N . ASP A 1 243 ? 21.230 -4.419 -9.030 1.00 90.94 243 ASP A N 1
ATOM 1878 C CA . ASP A 1 243 ? 20.160 -5.293 -8.592 1.00 90.94 243 ASP A CA 1
ATOM 1879 C C . ASP A 1 243 ? 19.142 -5.558 -9.712 1.00 90.94 243 ASP A C 1
ATOM 1881 O O . ASP A 1 243 ? 18.603 -4.654 -10.352 1.00 90.94 243 ASP A O 1
ATOM 1885 N N . SER A 1 244 ? 18.846 -6.841 -9.924 1.00 92.38 244 SER A N 1
ATOM 1886 C CA . SER A 1 244 ? 17.893 -7.274 -10.950 1.00 92.38 244 SER A CA 1
ATOM 1887 C C . SER A 1 244 ? 16.452 -6.860 -10.644 1.00 92.38 244 SER A C 1
ATOM 1889 O O . SER A 1 244 ? 15.659 -6.684 -11.568 1.00 92.38 244 SER A O 1
ATOM 1891 N N . VAL A 1 245 ? 16.083 -6.691 -9.369 1.00 94.00 245 VAL A N 1
ATOM 1892 C CA . VAL A 1 245 ? 14.723 -6.278 -9.000 1.00 94.00 245 VAL A CA 1
ATOM 1893 C C . VAL A 1 245 ? 14.520 -4.803 -9.336 1.00 94.00 245 VAL A C 1
ATOM 1895 O O . VAL A 1 245 ? 13.490 -4.461 -9.918 1.00 94.00 245 VAL A O 1
ATOM 1898 N N . SER A 1 246 ? 15.502 -3.944 -9.053 1.00 95.44 246 SER A N 1
ATOM 1899 C CA . SER A 1 246 ? 15.521 -2.542 -9.492 1.00 95.44 246 SER A CA 1
ATOM 1900 C C . SER A 1 246 ? 15.392 -2.414 -11.011 1.00 95.44 246 SER A C 1
ATOM 1902 O O . SER A 1 246 ? 14.497 -1.701 -11.476 1.00 95.44 246 SER A O 1
ATOM 1904 N N . ARG 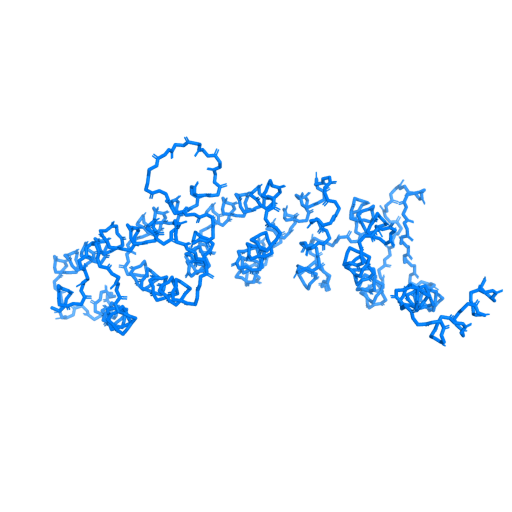A 1 247 ? 16.182 -3.174 -11.788 1.00 95.81 247 ARG A N 1
ATOM 1905 C CA . ARG A 1 247 ? 16.090 -3.175 -13.262 1.00 95.81 247 ARG A CA 1
ATOM 1906 C C . ARG A 1 247 ? 14.713 -3.602 -13.759 1.00 95.81 247 ARG A C 1
ATOM 1908 O O . ARG A 1 247 ? 14.110 -2.905 -14.575 1.00 95.81 247 ARG A O 1
ATOM 1915 N N . LYS A 1 248 ? 14.151 -4.680 -13.202 1.00 95.88 248 LYS A N 1
ATOM 1916 C CA . LYS A 1 248 ? 12.801 -5.163 -13.547 1.00 95.88 248 LYS A CA 1
ATOM 1917 C C . LYS A 1 248 ? 11.704 -4.155 -13.207 1.00 95.88 248 LYS A C 1
ATOM 1919 O O . LYS A 1 248 ? 10.801 -3.952 -14.014 1.00 95.88 248 LYS A O 1
ATOM 1924 N N . ARG A 1 249 ? 11.774 -3.502 -12.041 1.00 97.44 249 ARG A N 1
ATOM 1925 C CA . ARG A 1 249 ? 10.821 -2.452 -11.631 1.00 97.44 249 ARG A CA 1
ATOM 1926 C C . ARG A 1 249 ? 10.886 -1.242 -12.559 1.00 97.44 249 ARG A C 1
ATOM 1928 O O . ARG A 1 249 ? 9.850 -0.764 -13.013 1.00 97.44 249 ARG A O 1
ATOM 1935 N N . ALA A 1 250 ? 12.091 -0.775 -12.875 1.00 97.12 250 ALA A N 1
ATOM 1936 C CA . ALA A 1 250 ? 12.289 0.344 -13.789 1.00 97.12 250 ALA A CA 1
ATOM 1937 C C . ALA A 1 250 ? 11.789 0.023 -15.205 1.00 97.12 250 ALA A C 1
ATOM 1939 O O . ALA A 1 250 ? 11.067 0.825 -15.798 1.00 97.12 250 ALA A O 1
ATOM 1940 N N . LEU A 1 251 ? 12.091 -1.177 -15.712 1.00 96.50 251 LEU A N 1
ATOM 1941 C CA . LEU A 1 251 ? 11.610 -1.637 -17.011 1.00 96.50 251 LEU A CA 1
ATOM 1942 C C . LEU A 1 251 ? 10.083 -1.768 -17.044 1.00 96.50 251 LEU A C 1
ATOM 1944 O O . LEU A 1 251 ? 9.457 -1.344 -18.011 1.00 96.50 251 LEU A O 1
ATOM 1948 N N . TYR A 1 252 ? 9.470 -2.296 -15.983 1.00 97.44 252 TYR A N 1
ATOM 1949 C CA . TYR A 1 252 ? 8.013 -2.342 -15.846 1.00 97.44 252 TYR A CA 1
ATOM 1950 C C . TYR A 1 252 ? 7.388 -0.941 -15.928 1.00 97.44 252 TYR A C 1
ATOM 1952 O O . TYR A 1 252 ? 6.459 -0.732 -16.708 1.00 97.44 252 TYR A O 1
ATOM 1960 N N . LEU A 1 253 ? 7.915 0.032 -15.176 1.00 97.31 253 LEU A N 1
ATOM 1961 C CA . LEU A 1 253 ? 7.419 1.411 -15.201 1.00 97.31 253 LEU A CA 1
ATOM 1962 C C . LEU A 1 253 ? 7.572 2.045 -16.590 1.00 97.31 253 LEU A C 1
ATOM 1964 O O . LEU A 1 253 ? 6.635 2.673 -17.075 1.00 97.31 253 LEU A O 1
ATOM 1968 N N . LEU A 1 254 ? 8.709 1.827 -17.259 1.00 95.69 254 LEU A N 1
ATOM 1969 C CA . LEU A 1 254 ? 8.937 2.294 -18.627 1.00 95.69 254 LEU A CA 1
ATOM 1970 C C . LEU A 1 254 ? 7.900 1.721 -19.603 1.00 95.69 254 LEU A C 1
ATOM 1972 O O . LEU A 1 254 ? 7.287 2.482 -20.351 1.00 95.69 254 LEU A O 1
ATOM 1976 N N . LYS A 1 255 ? 7.662 0.401 -19.561 1.00 94.94 255 LYS A N 1
ATOM 1977 C CA . LYS A 1 255 ? 6.642 -0.269 -20.386 1.00 94.94 255 LYS A CA 1
ATOM 1978 C C . LYS A 1 255 ? 5.258 0.333 -20.165 1.00 94.94 255 LYS A C 1
ATOM 1980 O O . LYS A 1 255 ? 4.561 0.630 -21.131 1.00 94.94 255 LYS A O 1
ATOM 1985 N N . ARG A 1 256 ? 4.865 0.528 -18.901 1.00 95.31 256 ARG A N 1
ATOM 1986 C CA . ARG A 1 256 ? 3.558 1.103 -18.550 1.00 95.31 256 ARG A CA 1
ATOM 1987 C C . ARG A 1 256 ? 3.423 2.534 -19.072 1.00 95.31 256 ARG A C 1
ATOM 1989 O O . ARG A 1 256 ? 2.389 2.860 -19.640 1.00 95.31 256 ARG A O 1
ATOM 1996 N N . CYS A 1 257 ? 4.466 3.357 -18.955 1.00 93.62 257 CYS A N 1
ATOM 1997 C CA . CYS A 1 257 ? 4.466 4.709 -19.515 1.00 93.62 257 CYS A CA 1
ATOM 1998 C C . CYS A 1 257 ? 4.373 4.723 -21.047 1.00 93.62 257 CYS A C 1
ATOM 2000 O O . CYS A 1 257 ? 3.667 5.570 -21.589 1.00 93.62 257 CYS A O 1
ATOM 2002 N N . ALA A 1 258 ? 5.075 3.822 -21.744 1.00 91.94 258 ALA A N 1
ATOM 2003 C CA . ALA A 1 258 ? 5.015 3.718 -23.202 1.00 91.94 258 ALA A CA 1
ATOM 2004 C C . ALA A 1 258 ? 3.601 3.342 -23.671 1.00 91.94 258 ALA A C 1
ATOM 2006 O O . ALA A 1 258 ? 3.026 4.070 -24.476 1.00 91.94 258 ALA A O 1
ATOM 2007 N N . ALA A 1 259 ? 3.017 2.291 -23.084 1.00 92.56 259 ALA A N 1
ATOM 2008 C CA . ALA A 1 259 ? 1.652 1.856 -23.382 1.00 92.56 259 ALA A CA 1
ATOM 2009 C C . ALA A 1 259 ? 0.623 2.969 -23.120 1.00 92.56 259 ALA A C 1
ATOM 2011 O O . ALA A 1 259 ? -0.156 3.313 -24.000 1.00 92.56 259 ALA A O 1
ATOM 2012 N N . LEU A 1 260 ? 0.685 3.619 -21.953 1.00 92.06 260 LEU A N 1
ATOM 2013 C CA . LEU A 1 260 ? -0.237 4.710 -21.627 1.00 92.06 260 LEU A CA 1
ATOM 2014 C C . LEU A 1 260 ? -0.056 5.928 -22.548 1.00 92.06 260 LEU A C 1
ATOM 2016 O O . LEU A 1 260 ? -0.999 6.664 -22.810 1.00 92.06 260 LEU A O 1
ATOM 2020 N N . SER A 1 261 ? 1.162 6.190 -23.029 1.00 90.50 261 SER A N 1
ATOM 2021 C CA . SER A 1 261 ? 1.413 7.318 -23.941 1.00 90.50 261 SER A CA 1
ATOM 2022 C C . SER A 1 261 ? 0.860 7.068 -25.337 1.00 90.50 261 SER A C 1
ATOM 2024 O O . SER A 1 261 ? 0.417 8.016 -25.984 1.00 90.50 261 SER A O 1
ATOM 2026 N N . GLU A 1 262 ? 0.861 5.809 -25.772 1.00 89.44 262 GLU A N 1
ATOM 2027 C CA . GLU A 1 262 ? 0.181 5.375 -26.987 1.00 89.44 262 GLU A CA 1
ATOM 2028 C C . GLU A 1 262 ? -1.336 5.525 -26.872 1.00 89.44 262 GLU A C 1
ATOM 2030 O O . GLU A 1 262 ? -1.959 6.053 -27.786 1.00 89.44 262 GLU A O 1
ATOM 2035 N N . GLU A 1 263 ? -1.916 5.105 -25.748 1.00 88.62 263 GLU A N 1
ATOM 2036 C CA . GLU A 1 263 ? -3.362 5.166 -25.522 1.00 88.62 263 GLU A CA 1
ATOM 2037 C C . GLU A 1 263 ? -3.889 6.608 -25.382 1.00 88.62 263 GLU A C 1
ATOM 2039 O O . GLU A 1 263 ? -4.979 6.908 -25.865 1.00 88.62 263 GLU A O 1
ATOM 2044 N N . ASP A 1 264 ? -3.120 7.503 -24.747 1.00 85.06 264 ASP A N 1
ATOM 2045 C CA . ASP A 1 264 ? -3.535 8.881 -24.433 1.00 85.06 264 ASP A CA 1
ATOM 2046 C C . ASP A 1 264 ? -3.210 9.922 -25.529 1.00 85.06 264 ASP A C 1
ATOM 2048 O O . ASP A 1 264 ? -3.453 11.112 -25.316 1.00 85.06 264 ASP A O 1
ATOM 2052 N N . ASP A 1 265 ? -2.590 9.538 -26.654 1.00 77.12 265 ASP A N 1
ATOM 2053 C CA . ASP A 1 265 ? -1.966 10.485 -27.603 1.00 77.12 265 ASP A CA 1
ATOM 2054 C C . ASP A 1 265 ? -1.076 11.527 -26.880 1.00 77.12 265 ASP A C 1
ATOM 2056 O O . ASP A 1 265 ? -1.075 12.731 -27.166 1.00 77.12 265 ASP A O 1
ATOM 2060 N N . PHE A 1 266 ? -0.303 11.063 -25.894 1.00 78.38 266 PHE A N 1
ATOM 2061 C CA . PHE A 1 266 ? 0.437 11.926 -24.975 1.00 78.38 266 PHE A CA 1
ATOM 2062 C C . PHE A 1 266 ? 1.501 12.767 -25.696 1.00 78.38 266 PHE A C 1
ATOM 2064 O O . PHE A 1 266 ? 2.374 12.239 -26.378 1.00 78.38 266 PHE A O 1
ATOM 2071 N N . ASN A 1 267 ? 1.512 14.087 -25.507 1.00 74.94 267 ASN A N 1
ATOM 2072 C CA . ASN A 1 267 ? 2.511 14.942 -26.146 1.00 74.94 267 ASN A CA 1
ATOM 2073 C C . ASN A 1 267 ? 3.562 15.451 -25.151 1.00 74.94 267 ASN A C 1
ATOM 2075 O O . ASN A 1 267 ? 3.284 16.294 -24.299 1.00 74.94 267 ASN A O 1
ATOM 2079 N N . CYS A 1 268 ? 4.802 14.980 -25.304 1.00 64.81 268 CYS A N 1
ATOM 2080 C CA . CYS A 1 268 ? 5.908 15.291 -24.398 1.00 64.81 268 CYS A CA 1
ATOM 2081 C C . CYS A 1 268 ? 6.534 16.694 -24.614 1.00 64.81 268 CYS A C 1
ATOM 2083 O O . CYS A 1 268 ? 7.508 17.036 -23.948 1.00 64.81 268 CYS A O 1
ATOM 2085 N N . LEU A 1 269 ? 6.002 17.527 -25.523 1.00 57.53 269 LEU A N 1
ATOM 2086 C CA . LEU A 1 269 ? 6.569 18.836 -25.912 1.00 57.53 269 LEU A CA 1
ATOM 2087 C C . LEU A 1 269 ? 6.633 19.905 -24.793 1.00 57.53 269 LEU A C 1
ATOM 2089 O O . LEU A 1 269 ? 7.184 20.981 -25.018 1.00 57.53 269 LEU A O 1
ATOM 2093 N N . HIS A 1 270 ? 6.092 19.652 -23.597 1.00 52.69 270 HIS A N 1
ATOM 2094 C CA . HIS A 1 270 ? 5.950 20.667 -22.541 1.00 52.69 270 HIS A CA 1
ATOM 2095 C C . HIS A 1 270 ? 7.068 20.708 -21.482 1.00 52.69 270 HIS A C 1
ATOM 2097 O O . HIS A 1 270 ? 7.044 21.575 -20.609 1.00 52.69 270 HIS A O 1
ATOM 2103 N N . SER A 1 271 ? 8.069 19.830 -21.540 1.00 52.25 271 SER A N 1
ATOM 2104 C CA . SER A 1 271 ? 9.174 19.802 -20.571 1.00 52.25 271 SER A CA 1
ATOM 2105 C C . SER A 1 271 ? 10.438 20.466 -21.126 1.00 52.25 271 SER A C 1
ATOM 2107 O O . SER A 1 271 ? 11.075 19.974 -22.053 1.00 52.25 271 SER A O 1
ATOM 2109 N N . SER A 1 272 ? 10.820 21.590 -20.524 1.00 46.09 272 SER A N 1
ATOM 2110 C CA . SER A 1 272 ? 11.793 22.579 -21.014 1.00 46.09 272 SER A CA 1
ATOM 2111 C C . SER A 1 272 ? 13.283 22.180 -21.001 1.00 46.09 272 SER A C 1
ATOM 2113 O O . SER A 1 272 ? 14.136 23.046 -21.188 1.00 46.09 272 SER A O 1
ATOM 2115 N N . SER A 1 273 ? 13.634 20.902 -20.824 1.00 53.56 273 SER A N 1
ATOM 2116 C CA . SER A 1 273 ? 15.026 20.431 -20.926 1.00 53.56 273 SER A CA 1
ATOM 2117 C C . SER A 1 273 ? 15.115 19.187 -21.807 1.00 53.56 273 SER A C 1
ATOM 2119 O O . SER A 1 273 ? 14.931 18.061 -21.353 1.00 53.56 273 SER A O 1
ATOM 2121 N N . GLU A 1 274 ? 15.420 19.383 -23.092 1.00 54.25 274 GLU A N 1
ATOM 2122 C CA . GLU A 1 274 ? 15.568 18.292 -24.066 1.00 54.25 274 GLU A CA 1
ATOM 2123 C C . GLU A 1 274 ? 16.740 17.342 -23.779 1.00 54.25 274 GLU A C 1
ATOM 2125 O O . GLU A 1 274 ? 16.771 16.254 -24.362 1.00 54.25 274 GLU A O 1
ATOM 2130 N N . LYS A 1 275 ? 17.700 17.752 -22.937 1.00 55.03 275 LYS A N 1
ATOM 2131 C CA . LYS A 1 275 ? 18.988 17.063 -22.750 1.00 55.03 275 LYS A CA 1
ATOM 2132 C C . LYS A 1 275 ? 18.966 15.922 -21.732 1.00 55.03 275 LYS A C 1
ATOM 2134 O O . LYS A 1 275 ? 19.834 15.063 -21.819 1.00 55.03 275 LYS A O 1
ATOM 2139 N N . ASP A 1 276 ? 17.967 15.867 -20.851 1.00 56.62 276 ASP A N 1
ATOM 2140 C CA . ASP A 1 276 ? 17.970 14.929 -19.714 1.00 56.62 276 ASP A CA 1
ATOM 2141 C C . ASP A 1 276 ? 16.824 13.900 -19.744 1.00 56.62 276 ASP A C 1
ATOM 2143 O O . ASP A 1 276 ? 16.656 13.128 -18.801 1.00 56.62 276 ASP A O 1
ATOM 2147 N N . MET A 1 277 ? 16.013 13.866 -20.807 1.00 63.59 277 MET A N 1
ATOM 2148 C CA . MET A 1 277 ? 14.835 12.991 -20.879 1.00 63.59 277 MET A CA 1
ATOM 2149 C C . MET A 1 277 ? 15.094 11.723 -21.694 1.00 63.59 277 MET A C 1
ATOM 2151 O O . MET A 1 277 ? 15.240 11.794 -22.914 1.00 63.59 277 MET A O 1
ATOM 2155 N N . LEU A 1 278 ? 15.092 10.561 -21.017 1.00 66.19 278 LEU A N 1
ATOM 2156 C CA . LEU A 1 278 ? 15.162 9.236 -21.661 1.00 66.19 278 LEU A CA 1
ATOM 2157 C C . LEU A 1 278 ? 13.957 8.972 -22.563 1.00 66.19 278 LEU A C 1
ATOM 2159 O O . LEU A 1 278 ? 14.078 8.332 -23.600 1.00 66.19 278 LEU A O 1
ATOM 2163 N N . PHE A 1 279 ? 12.785 9.415 -22.117 1.00 81.50 279 PHE A N 1
ATOM 2164 C CA . PHE A 1 279 ? 11.513 9.074 -22.721 1.00 81.50 279 PHE A CA 1
ATOM 2165 C C . PHE A 1 279 ? 10.937 10.284 -23.440 1.00 81.50 279 PHE A C 1
ATOM 2167 O O . PHE A 1 279 ? 10.821 11.367 -22.866 1.00 81.50 279 PHE A O 1
ATOM 2174 N N . LYS A 1 280 ? 10.566 10.084 -24.702 1.00 81.56 280 LYS A N 1
ATOM 2175 C CA . LYS A 1 280 ? 9.841 11.061 -25.509 1.00 81.56 280 LYS A CA 1
ATOM 2176 C C . LYS A 1 280 ? 8.729 10.328 -26.240 1.00 81.56 280 LYS A C 1
ATOM 2178 O O . LYS A 1 280 ? 8.981 9.312 -26.887 1.00 81.56 280 LYS A O 1
ATOM 2183 N N . TRP A 1 281 ? 7.520 10.872 -26.146 1.00 86.50 281 TRP A N 1
ATOM 2184 C CA . TRP A 1 281 ? 6.393 10.462 -26.972 1.00 86.50 281 TRP A CA 1
ATOM 2185 C C . TRP A 1 281 ? 5.937 11.624 -27.840 1.00 86.50 281 TRP A C 1
ATOM 2187 O O . TRP A 1 281 ? 5.869 12.769 -27.382 1.00 86.50 281 TRP A O 1
ATOM 2197 N N . ALA A 1 282 ? 5.666 11.312 -29.099 1.00 85.88 282 ALA A N 1
ATOM 2198 C CA . ALA A 1 282 ? 5.154 12.240 -30.085 1.00 85.88 282 ALA A CA 1
ATOM 2199 C C . ALA A 1 282 ? 4.044 11.501 -30.851 1.00 85.88 282 ALA A C 1
ATOM 2201 O O . ALA A 1 282 ? 4.350 10.486 -31.487 1.00 85.88 282 ALA A O 1
ATOM 2202 N N . PRO A 1 283 ? 2.773 11.940 -30.767 1.00 85.75 283 PRO A N 1
ATOM 2203 C CA . PRO A 1 283 ? 1.647 11.208 -31.358 1.00 85.75 283 PRO A CA 1
ATOM 2204 C C . PRO A 1 283 ? 1.786 10.996 -32.871 1.00 85.75 283 PRO A C 1
ATOM 2206 O O . PRO A 1 283 ? 1.430 9.944 -33.394 1.00 85.75 283 PRO A O 1
ATOM 2209 N N . ASP A 1 284 ? 2.411 11.946 -33.572 1.00 88.25 284 ASP A N 1
ATOM 2210 C CA . ASP A 1 284 ? 2.738 11.871 -35.002 1.00 88.25 284 ASP A CA 1
ATOM 2211 C C . ASP A 1 284 ? 3.758 10.769 -35.344 1.00 88.25 284 ASP A C 1
ATOM 2213 O O . ASP A 1 284 ? 3.857 10.348 -36.496 1.00 88.25 284 ASP A O 1
ATOM 2217 N N . LYS A 1 285 ? 4.499 10.275 -34.346 1.00 87.25 285 LYS A N 1
ATOM 2218 C CA . LYS A 1 285 ? 5.499 9.204 -34.466 1.00 87.25 285 LYS A CA 1
ATOM 2219 C C . LYS A 1 285 ? 5.157 7.982 -33.614 1.00 87.25 285 LYS A C 1
ATOM 2221 O O . LYS A 1 285 ? 6.030 7.140 -33.410 1.00 87.25 285 LYS A O 1
ATOM 2226 N N . SER A 1 286 ? 3.917 7.865 -33.137 1.00 88.00 286 SER A N 1
ATOM 2227 C CA . SER A 1 286 ? 3.480 6.825 -32.192 1.00 88.00 286 SER A CA 1
ATOM 2228 C C . SER A 1 286 ? 3.876 5.414 -32.630 1.00 88.00 286 SER A C 1
ATOM 2230 O O . SER A 1 286 ? 4.490 4.685 -31.860 1.00 88.00 286 SER A O 1
ATOM 2232 N N . ARG A 1 287 ? 3.638 5.054 -33.899 1.00 89.25 287 ARG A N 1
ATOM 2233 C CA . ARG A 1 287 ? 4.017 3.741 -34.447 1.00 89.25 287 ARG A CA 1
ATOM 2234 C C . ARG A 1 287 ? 5.523 3.467 -34.373 1.00 89.25 287 ARG A C 1
ATOM 2236 O O . ARG A 1 287 ? 5.915 2.392 -33.936 1.00 89.25 287 ARG A O 1
ATOM 2243 N N . LEU A 1 288 ? 6.347 4.425 -34.803 1.00 90.56 288 LEU A N 1
ATOM 2244 C CA . LEU A 1 288 ? 7.809 4.292 -34.797 1.00 90.56 288 LEU A CA 1
ATOM 2245 C C . LEU A 1 288 ? 8.335 4.172 -33.361 1.00 90.56 288 LEU A C 1
ATOM 2247 O O . LEU A 1 288 ? 9.195 3.347 -33.075 1.00 90.56 288 LEU A O 1
ATOM 2251 N N . LEU A 1 289 ? 7.813 5.007 -32.461 1.00 89.88 289 LEU A N 1
ATOM 2252 C CA . LEU A 1 289 ? 8.213 5.015 -31.057 1.00 89.88 289 LEU A CA 1
ATOM 2253 C C . LEU A 1 289 ? 7.775 3.738 -30.342 1.00 89.88 289 LEU A C 1
ATOM 2255 O O . LEU A 1 289 ? 8.544 3.211 -29.547 1.00 89.88 289 LEU A O 1
ATOM 2259 N N . ARG A 1 290 ? 6.588 3.210 -30.652 1.00 90.69 290 ARG A N 1
ATOM 2260 C CA . ARG A 1 290 ? 6.135 1.913 -30.149 1.00 90.69 290 ARG A CA 1
ATOM 2261 C C . ARG A 1 290 ? 7.088 0.796 -30.556 1.00 90.69 290 ARG A C 1
ATOM 2263 O O . ARG A 1 290 ? 7.590 0.108 -29.679 1.00 90.69 290 ARG A O 1
ATOM 2270 N N . GLU A 1 291 ? 7.376 0.668 -31.853 1.00 90.69 291 GLU A N 1
ATOM 2271 C CA . GLU A 1 291 ? 8.299 -0.352 -32.376 1.00 90.69 291 GLU A CA 1
ATOM 2272 C C . GLU A 1 291 ? 9.681 -0.237 -31.693 1.00 90.69 291 GLU A C 1
ATOM 2274 O O . GLU A 1 291 ? 10.222 -1.229 -31.208 1.00 90.69 291 GLU A O 1
ATOM 2279 N N . PHE A 1 292 ? 10.201 0.987 -31.531 1.00 90.44 292 PHE A N 1
ATOM 2280 C CA . PHE A 1 292 ? 11.452 1.240 -30.808 1.00 90.44 292 PHE A CA 1
ATOM 2281 C C . PHE A 1 292 ? 11.409 0.794 -29.337 1.00 90.44 292 PHE A C 1
ATOM 2283 O O . PHE A 1 292 ? 12.336 0.136 -28.860 1.00 90.44 292 PHE A O 1
ATOM 2290 N N . TRP A 1 293 ? 10.363 1.161 -28.591 1.00 91.75 293 TRP A N 1
ATOM 2291 C CA . TRP A 1 293 ? 10.260 0.814 -27.172 1.00 91.75 293 TRP A CA 1
ATOM 2292 C C . TRP A 1 293 ? 9.998 -0.679 -26.959 1.00 91.75 293 TRP A C 1
ATOM 2294 O O . TRP A 1 293 ? 10.518 -1.235 -25.995 1.00 91.75 293 TRP A O 1
ATOM 2304 N N . GLU A 1 294 ? 9.256 -1.338 -27.853 1.00 91.56 294 GLU A N 1
ATOM 2305 C CA . GLU A 1 294 ? 9.085 -2.797 -27.870 1.00 91.56 294 GLU A CA 1
ATOM 2306 C C . GLU A 1 294 ? 10.425 -3.511 -28.079 1.00 91.56 294 GLU A C 1
ATOM 2308 O O . GLU A 1 294 ? 10.753 -4.436 -27.331 1.00 91.56 294 GLU A O 1
ATOM 2313 N N . ASP A 1 295 ? 11.228 -3.047 -29.040 1.00 89.44 295 ASP A N 1
ATOM 2314 C CA . ASP A 1 295 ? 12.567 -3.578 -29.294 1.00 89.44 295 ASP A CA 1
ATOM 2315 C C . ASP A 1 295 ? 13.502 -3.351 -28.100 1.00 89.44 295 ASP A C 1
ATOM 2317 O O . ASP A 1 295 ? 14.152 -4.290 -27.637 1.00 89.44 295 ASP A O 1
ATOM 2321 N N . TYR A 1 296 ? 13.531 -2.136 -27.544 1.00 89.38 296 TYR A N 1
ATOM 2322 C CA . TYR A 1 296 ? 14.323 -1.815 -26.353 1.00 89.38 296 TYR A CA 1
ATOM 2323 C C . TYR A 1 296 ? 13.951 -2.715 -25.169 1.00 89.38 296 TYR A C 1
ATOM 2325 O O . TYR A 1 296 ? 14.817 -3.273 -24.495 1.00 89.38 296 TYR A O 1
ATOM 2333 N N . VAL A 1 297 ? 12.653 -2.886 -24.929 1.00 90.62 297 VAL A N 1
ATOM 2334 C CA . VAL A 1 297 ? 12.124 -3.749 -23.876 1.00 90.62 297 VAL A CA 1
ATOM 2335 C C . VAL A 1 297 ? 12.558 -5.196 -24.073 1.00 90.62 297 VAL A C 1
ATOM 2337 O O . VAL A 1 297 ? 13.050 -5.807 -23.125 1.00 90.62 297 VAL A O 1
ATOM 2340 N N . LEU A 1 298 ? 12.417 -5.727 -25.289 1.00 88.69 298 LEU A N 1
ATOM 2341 C CA . LEU A 1 298 ? 12.816 -7.091 -25.617 1.00 88.69 298 LEU A CA 1
ATOM 2342 C C . LEU A 1 298 ? 14.311 -7.308 -25.364 1.00 88.69 298 LEU A C 1
ATOM 2344 O O . LEU A 1 298 ? 14.702 -8.332 -24.802 1.00 88.69 298 LEU A O 1
ATOM 2348 N N . VAL A 1 299 ? 15.143 -6.341 -25.753 1.00 86.94 299 VAL A N 1
ATOM 2349 C CA . VAL A 1 299 ? 16.585 -6.358 -25.487 1.00 86.94 299 VAL A CA 1
ATOM 2350 C C . VAL A 1 299 ? 16.855 -6.396 -23.988 1.00 86.94 299 VAL A C 1
ATOM 2352 O O . VAL A 1 299 ? 17.576 -7.280 -23.532 1.00 86.94 299 VAL A O 1
ATOM 2355 N N . MET A 1 300 ? 16.246 -5.496 -23.215 1.00 87.69 300 MET A N 1
ATOM 2356 C CA . MET A 1 300 ? 16.455 -5.432 -21.767 1.00 87.69 300 MET A CA 1
ATOM 2357 C C . MET A 1 300 ? 16.013 -6.718 -21.060 1.00 87.69 300 MET A C 1
ATOM 2359 O O . MET A 1 300 ? 16.762 -7.239 -20.241 1.00 87.69 300 MET A O 1
ATOM 2363 N N . GLU A 1 301 ? 14.852 -7.283 -21.402 1.00 88.62 301 GLU A N 1
ATOM 2364 C CA . GLU A 1 301 ? 14.399 -8.565 -20.837 1.00 88.62 301 GLU A CA 1
ATOM 2365 C C . GLU A 1 301 ? 15.332 -9.714 -21.194 1.00 88.62 301 GLU A C 1
ATOM 2367 O O . GLU A 1 301 ? 15.616 -10.571 -20.364 1.00 88.62 301 GLU A O 1
ATOM 2372 N N . THR A 1 302 ? 15.849 -9.710 -22.418 1.00 85.25 302 THR A N 1
ATOM 2373 C CA . THR A 1 302 ? 16.776 -10.743 -22.866 1.00 85.25 302 THR A CA 1
ATOM 2374 C C . THR A 1 302 ? 18.123 -10.646 -22.155 1.00 85.25 302 THR A C 1
ATOM 2376 O O . THR A 1 302 ? 18.728 -11.669 -21.851 1.00 85.25 302 THR A O 1
ATOM 2379 N N . LEU A 1 303 ? 18.594 -9.435 -21.848 1.00 81.94 303 LEU A N 1
ATOM 2380 C CA . LEU A 1 303 ? 19.817 -9.227 -21.069 1.00 81.94 303 LEU A CA 1
ATOM 2381 C C . LEU A 1 303 ? 19.666 -9.640 -19.594 1.00 81.94 303 LEU A C 1
ATOM 2383 O O . LEU A 1 303 ? 20.675 -9.916 -18.948 1.00 81.94 303 LEU A O 1
ATOM 2387 N N . GLU A 1 304 ? 18.440 -9.722 -19.066 1.00 82.94 304 GLU A N 1
ATOM 2388 C CA . GLU A 1 304 ? 18.177 -10.298 -17.737 1.00 82.94 304 GLU A CA 1
ATOM 2389 C C . GLU A 1 304 ? 18.237 -11.830 -17.716 1.00 82.94 304 GLU A C 1
ATOM 2391 O O . GLU A 1 304 ? 18.329 -12.432 -16.641 1.00 82.94 304 GLU A O 1
ATOM 2396 N N . GLU A 1 305 ? 18.162 -12.482 -18.878 1.00 78.44 305 GLU A N 1
ATOM 2397 C CA . GLU A 1 305 ? 18.195 -13.934 -18.964 1.00 78.44 305 GLU A CA 1
ATOM 2398 C C . GLU A 1 305 ? 19.628 -14.459 -18.861 1.00 78.44 305 GLU A C 1
ATOM 2400 O O . GLU A 1 305 ? 20.514 -14.141 -19.651 1.00 78.44 305 GLU A O 1
ATOM 2405 N N . ASN A 1 306 ? 19.853 -15.371 -17.915 1.00 66.69 306 ASN A N 1
ATOM 2406 C CA . ASN A 1 306 ? 21.166 -15.994 -17.716 1.00 66.69 306 ASN A CA 1
ATOM 2407 C C . ASN A 1 306 ? 21.504 -17.050 -18.791 1.00 66.69 306 ASN A C 1
ATOM 2409 O O . ASN A 1 306 ? 22.587 -17.638 -18.782 1.00 66.69 306 ASN A O 1
ATOM 2413 N N . GLN A 1 307 ? 20.571 -17.349 -19.699 1.00 69.75 307 GLN A N 1
ATOM 2414 C CA . GLN A 1 307 ? 20.682 -18.439 -20.663 1.00 69.75 307 GLN A CA 1
ATOM 2415 C C . GLN A 1 307 ? 21.117 -17.925 -22.043 1.00 69.75 307 GLN A C 1
ATOM 2417 O O . GLN A 1 307 ? 20.333 -17.339 -22.784 1.00 69.75 307 GLN A O 1
ATOM 2422 N N . ILE A 1 308 ? 22.357 -18.232 -22.444 1.00 64.19 308 ILE A N 1
ATOM 2423 C CA . ILE A 1 308 ? 22.985 -17.763 -23.701 1.00 64.19 308 ILE A CA 1
ATOM 2424 C C . ILE A 1 308 ? 22.145 -18.045 -24.963 1.00 64.19 308 ILE A C 1
ATOM 2426 O O . ILE A 1 308 ? 22.199 -17.279 -25.926 1.00 64.19 308 ILE A O 1
ATOM 2430 N N . HIS A 1 309 ? 21.361 -19.127 -24.988 1.00 68.94 309 HIS A N 1
ATOM 2431 C CA . HIS A 1 309 ? 20.519 -19.463 -26.142 1.00 68.94 309 HIS A CA 1
ATOM 2432 C C . HIS A 1 309 ? 19.305 -18.536 -26.308 1.00 68.94 309 HIS A C 1
ATOM 2434 O O . HIS A 1 309 ? 18.792 -18.427 -27.418 1.00 68.94 309 HIS A O 1
ATOM 2440 N N . VAL A 1 310 ? 18.882 -17.858 -25.238 1.00 64.44 310 VAL A N 1
ATOM 2441 C CA . VAL A 1 310 ? 17.851 -16.810 -25.264 1.00 64.44 310 VAL A CA 1
ATOM 2442 C C . VAL A 1 310 ? 18.465 -15.475 -25.701 1.00 64.44 310 VAL A C 1
ATOM 2444 O O . VAL A 1 310 ? 17.848 -14.725 -26.448 1.00 64.44 310 VAL A O 1
ATOM 2447 N N . VAL A 1 311 ? 19.726 -15.231 -25.327 1.00 63.19 311 VAL A N 1
ATOM 2448 C CA . VAL A 1 311 ? 20.455 -13.986 -25.625 1.00 63.19 311 VAL A CA 1
ATOM 2449 C C . VAL A 1 311 ? 20.870 -13.868 -27.094 1.00 63.19 311 VAL A C 1
ATOM 2451 O O . VAL A 1 311 ? 20.736 -12.814 -27.717 1.00 63.19 311 VAL A O 1
ATOM 2454 N N . ARG A 1 312 ? 21.364 -14.961 -27.683 1.00 65.00 312 ARG A N 1
ATOM 2455 C CA . ARG A 1 312 ? 21.998 -14.956 -29.013 1.00 65.00 312 ARG A CA 1
ATOM 2456 C C . ARG A 1 312 ? 21.094 -14.487 -30.174 1.00 65.00 312 ARG A C 1
ATOM 2458 O O . ARG A 1 312 ? 21.601 -13.763 -31.026 1.00 65.00 312 ARG A O 1
ATOM 2465 N N . PRO A 1 313 ? 19.799 -14.851 -30.251 1.00 67.25 313 PRO A N 1
ATOM 2466 C CA . PRO A 1 313 ? 18.911 -14.368 -31.312 1.00 67.25 313 PRO A CA 1
ATOM 2467 C C . PRO A 1 313 ? 18.639 -12.860 -31.252 1.00 67.25 313 PRO A C 1
ATOM 2469 O O . PRO A 1 313 ? 18.434 -12.240 -32.291 1.00 67.25 313 PRO A O 1
ATOM 2472 N N . VAL A 1 314 ? 18.650 -12.271 -30.053 1.00 63.91 314 VAL A N 1
ATOM 2473 C CA . VAL A 1 314 ? 18.340 -10.848 -29.844 1.00 63.91 314 VAL A CA 1
ATOM 2474 C C . VAL A 1 314 ? 19.560 -9.967 -30.094 1.00 63.91 314 VAL A C 1
ATOM 2476 O O . VAL A 1 314 ? 19.410 -8.896 -30.669 1.00 63.91 314 VAL A O 1
ATOM 2479 N N . LEU A 1 315 ? 20.773 -10.448 -29.800 1.00 61.59 315 LEU A N 1
ATOM 2480 C CA . LEU A 1 315 ? 22.015 -9.757 -30.181 1.00 61.59 315 LEU A CA 1
ATOM 2481 C C . LEU A 1 315 ? 22.084 -9.465 -31.690 1.00 61.59 315 LEU A C 1
ATOM 2483 O O . LEU A 1 315 ? 22.411 -8.353 -32.082 1.00 61.59 315 LEU A O 1
ATOM 2487 N N . ASN A 1 316 ? 21.676 -10.418 -32.534 1.00 65.69 316 ASN A N 1
ATOM 2488 C CA . ASN A 1 316 ? 21.638 -10.216 -33.989 1.00 65.69 316 ASN A CA 1
ATOM 2489 C C . ASN A 1 316 ? 20.634 -9.133 -34.426 1.00 65.69 316 ASN A C 1
ATOM 2491 O O . ASN A 1 316 ? 20.761 -8.578 -35.512 1.00 65.69 316 ASN A O 1
ATOM 2495 N N . ARG A 1 317 ? 19.606 -8.877 -33.610 1.00 65.81 317 ARG A N 1
ATOM 2496 C CA . ARG A 1 317 ? 18.592 -7.845 -33.848 1.00 65.81 317 ARG A CA 1
ATOM 2497 C C . ARG A 1 317 ? 19.089 -6.473 -33.382 1.00 65.81 317 ARG A C 1
ATOM 2499 O O . ARG A 1 317 ? 18.784 -5.490 -34.037 1.00 65.81 317 ARG A O 1
ATOM 2506 N N . ILE A 1 318 ? 19.905 -6.426 -32.323 1.00 61.06 318 ILE A N 1
ATOM 2507 C CA . ILE A 1 318 ? 20.610 -5.214 -31.867 1.00 61.06 318 ILE A CA 1
ATOM 2508 C C . ILE A 1 318 ? 21.637 -4.750 -32.902 1.00 61.06 318 ILE A C 1
ATOM 2510 O O . ILE A 1 318 ? 21.699 -3.563 -33.180 1.00 61.06 318 ILE A O 1
ATOM 2514 N N . ASP A 1 319 ? 22.390 -5.669 -33.516 1.00 57.00 319 ASP A N 1
ATOM 2515 C CA . ASP A 1 319 ? 23.340 -5.333 -34.593 1.00 57.00 319 ASP A CA 1
ATOM 2516 C C . ASP A 1 319 ? 22.658 -4.743 -35.849 1.00 57.00 319 ASP A C 1
ATOM 2518 O O . ASP A 1 319 ? 23.332 -4.192 -36.720 1.00 57.00 319 ASP A O 1
ATOM 2522 N N . ALA A 1 320 ? 21.333 -4.883 -35.968 1.00 60.09 320 ALA A N 1
ATOM 2523 C CA . ALA A 1 320 ? 20.532 -4.382 -37.083 1.00 60.09 320 ALA A CA 1
ATOM 2524 C C . ALA A 1 320 ? 19.752 -3.085 -36.769 1.00 60.09 320 ALA A C 1
ATOM 2526 O O . ALA A 1 320 ? 19.099 -2.563 -37.678 1.00 60.09 320 ALA A O 1
ATOM 2527 N N . LEU A 1 321 ? 19.798 -2.598 -35.520 1.00 52.94 321 LEU A N 1
ATOM 2528 C CA . LEU A 1 321 ? 19.233 -1.317 -35.063 1.00 52.94 321 LEU A CA 1
ATOM 2529 C C . LEU A 1 321 ? 20.252 -0.179 -35.228 1.00 52.94 321 LEU A C 1
ATOM 2531 O O . LEU A 1 321 ? 19.812 0.941 -35.573 1.00 52.94 321 LEU A O 1
#

Organism: Nothobranchius kuhntae (NCBI:txid321403)

Sequence (321 aa):
LFESLLWPKEAWPETERTDALTALVEGLGPLLSHSDSALLTDAARLCVQSKIESIIWSKCFPFLSRLSTEEDDARSRESTAAVCRLIRACVALCSENVQKRVILSVLHSFQSSEEDGDRVSVRVATEVLAVLMPFLAADEHLTLSTLNSALAIIRSLPDAPLVSRITVRIILMLLNCCSSSSSASSGVLKRVLDELCSWDNTERTLMCLTVLSDHFLSHHSPADPRLSPRFWRTVQEGLIDRDSVSRKRALYLLKRCAALSEEDDFNCLHSSSEKDMLFKWAPDKSRLLREFWEDYVLVMETLEENQIHVVRPVLNRIDAL

Foldseek 3Di:
DLVVLADDLPDQHDLVSLVVLLVVLLVCQVVLDCPCVPPDDPVRSVVVLVVLLCCCVVHLLSVLLVLQPDDPDPVSVSSLLSSLSSNLSSLVSYDLVSLVVSLVLLLVLLVDDPDDDSHHHLQSSLSNVLSSLVSQLVDLVSLVSSLVSLLSSLQPPPDPVSNLSSLVSRLVSSLVSCVVPPPSNLVSLQVVLVSLLVHPDLQSSLSSCLSCVCQQLDAPRSNNCLQPLSSQVSLVCQCPDPDPVSNVSSLVSLVSVLVSCQVRVDAPVPHDDPPRGPDGDHSVCNVVVSVVSVLVSQQSVLVSDPDVVSNVVSVVVVVVD

InterPro domains:
  IPR016024 Armadillo-type fold [SSF48371] (21-272)
  IPR045330 TRM3/TARBP1 [PTHR12029] (1-320)
  IPR056921 TARBP1 domain [PF25050] (220-321)

Secondary structure (DSSP, 8-state):
-HHHHPPPTTSPPPHHHHHHHHHHHHHHHHHHSGGGTTS--HHHHHHHHHHHHHHIIIIIHHHHHHHTSS---HHHHHHHHHHHHHHHHHHHTS-HHHHHHHHHHHHGGGS-----SSPPPHHHHHHHHHHTHHHHTT-HHHHHHHHHHHHHHHHH---HHHHHHHIIIIIIHHHHHHTTSHHHHHHHHHHHHHHHHT-S-HHHHHHHHHHTHHHHSSTT-TT-GGG-HHHHHHHHHHHT-SSHHHHHHHHHHHHHHHHHHHHTT--GGG-S-TTS-S----GGGHHHHHHHHHHHHHHHHHHT---HHHHHHHHHHHTT-

Radius of gyration: 24.83 Å; chains: 1; bounding box: 60×42×69 Å

pLDDT: mean 86.6, std 12.05, range [46.09, 97.56]